Protein AF-A0A924WMT2-F1 (afdb_monomer)

Radius of gyration: 18.53 Å; Cα contacts (8 Å, |Δi|>4): 511; chains: 1; bounding box: 43×45×52 Å

pLDDT: mean 87.7, std 12.19, range [34.16, 98.38]

Mean predicted aligned error: 6.18 Å

Solvent-accessible surface area (backbone atoms only — not comparable to full-atom values): 14069 Å² total; per-residue (Å²): 117,43,82,46,83,90,57,26,30,34,30,57,38,72,44,80,89,77,66,43,74,47,84,41,34,47,40,80,25,47,69,41,71,52,17,32,32,59,21,82,81,59,54,35,34,32,32,19,37,34,53,77,77,50,90,59,26,18,33,28,34,32,18,32,62,34,41,74,54,58,48,41,77,45,78,33,91,58,78,69,13,39,15,25,45,53,82,38,81,43,34,31,32,72,40,63,82,41,56,59,40,51,65,44,37,60,55,49,40,45,73,74,56,36,37,78,52,82,93,64,76,77,82,63,83,52,90,44,48,48,67,51,46,32,39,32,71,37,88,82,54,64,40,30,42,34,37,41,40,36,43,36,80,49,96,69,69,88,94,62,66,50,59,49,53,44,42,33,39,35,44,72,92,51,91,63,68,45,78,45,83,74,37,68,46,73,48,70,47,100,86,50,43,43,33,37,30,44,91,68,26,36,34,37,42,48,81,52,97,91,38,80,52,72,44,83,68,45,70,68,75,94,67,78,83,56,78,70,79,74,60,73,75,46,57,52,71,70,91,63,45,78,51,78,84,74,88,129

Foldseek 3Di:
DDDADDQKDWQWDADPVVLDIDTEAIDSWDKDVLQKEAAPVRQKIWTKIANCPDVLRIWTFMFTPPYPQGLGIGGDNDQQDWHWYYPHNFEIAIDRHHHRNPPRNVVRCVVVQKDWDPVDPPPPPPVFKDWTKIWHDQPVDQKIKIKTWMAGPPDDDPPDDNTFMWIWMDGHPDPDIHGPPQWGDWDQDPVSWIWTDGPQWIWTFDQDPNDTHIDTSDHDDNDDRDNDDDPPVRNDRDNHHHDDDDDD

Structure (mmCIF, N/CA/C/O backbone):
data_AF-A0A924WMT2-F1
#
_entry.id   AF-A0A924WMT2-F1
#
loop_
_atom_site.group_PDB
_atom_site.id
_atom_site.type_symbol
_atom_site.label_atom_id
_atom_site.label_alt_id
_atom_site.label_comp_id
_atom_site.label_asym_id
_atom_site.label_entity_id
_atom_site.label_seq_id
_atom_site.pdbx_PDB_ins_code
_atom_site.Cartn_x
_atom_site.Cartn_y
_atom_site.Cartn_z
_atom_site.occupancy
_atom_site.B_iso_or_equiv
_atom_site.auth_seq_id
_atom_site.auth_comp_id
_atom_site.auth_asym_id
_atom_site.auth_atom_id
_atom_site.pdbx_PDB_model_num
ATOM 1 N N . MET A 1 1 ? -0.849 -5.126 -2.720 1.00 89.69 1 MET A N 1
ATOM 2 C CA . MET A 1 1 ? 0.328 -5.866 -3.238 1.00 89.69 1 MET A CA 1
ATOM 3 C C . MET A 1 1 ? 0.502 -7.097 -2.379 1.00 89.69 1 MET A C 1
ATOM 5 O O . MET A 1 1 ? 0.477 -6.954 -1.163 1.00 89.69 1 MET A O 1
ATOM 9 N N . ARG A 1 2 ? 0.650 -8.277 -2.975 1.00 88.50 2 ARG A N 1
ATOM 10 C CA . ARG A 1 2 ? 0.743 -9.536 -2.234 1.00 88.50 2 ARG A CA 1
ATOM 11 C C . ARG A 1 2 ? 2.136 -10.124 -2.379 1.00 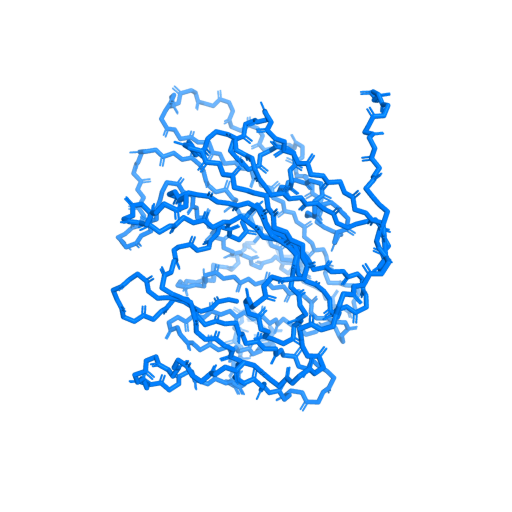88.50 2 ARG A C 1
ATOM 13 O O . ARG A 1 2 ? 2.633 -10.252 -3.492 1.00 88.50 2 ARG A O 1
ATOM 20 N N . ARG A 1 3 ? 2.747 -10.533 -1.270 1.00 85.19 3 ARG A N 1
ATOM 21 C CA . ARG A 1 3 ? 3.974 -11.335 -1.299 1.00 85.19 3 ARG A CA 1
ATOM 22 C C . ARG A 1 3 ? 3.607 -12.819 -1.416 1.00 85.19 3 ARG A C 1
ATOM 24 O O . ARG A 1 3 ? 2.780 -13.293 -0.644 1.00 85.19 3 ARG A O 1
ATOM 31 N N . GLY A 1 4 ? 4.211 -13.534 -2.364 1.00 71.31 4 GLY A N 1
ATOM 32 C CA . GLY A 1 4 ? 4.052 -14.986 -2.565 1.00 71.31 4 GLY A CA 1
ATOM 33 C C . GLY A 1 4 ? 5.415 -15.672 -2.718 1.00 71.31 4 GLY A C 1
ATOM 34 O O . GLY A 1 4 ? 6.426 -14.967 -2.749 1.00 71.31 4 GLY A O 1
ATOM 35 N N . PRO A 1 5 ? 5.482 -17.018 -2.692 1.00 70.31 5 PRO A N 1
ATOM 36 C CA . PRO A 1 5 ? 6.605 -17.777 -2.127 1.00 70.31 5 PRO A CA 1
ATOM 37 C C . PRO A 1 5 ? 7.978 -17.307 -2.625 1.00 70.31 5 PRO A C 1
ATOM 39 O O . PRO A 1 5 ? 8.165 -17.133 -3.815 1.00 70.31 5 PRO A O 1
ATOM 42 N N . SER A 1 6 ? 8.942 -17.124 -1.713 1.00 67.56 6 SER A N 1
ATOM 43 C CA . SER A 1 6 ? 10.363 -16.832 -1.998 1.00 67.56 6 SER A CA 1
ATOM 44 C C . SER A 1 6 ? 10.629 -15.749 -3.064 1.00 67.56 6 SER A C 1
ATOM 46 O O . SER A 1 6 ? 10.976 -16.054 -4.198 1.00 67.56 6 SER A O 1
ATOM 48 N N . SER A 1 7 ? 10.568 -14.474 -2.662 1.00 78.88 7 SER A N 1
ATOM 49 C CA . SER A 1 7 ? 10.941 -13.293 -3.477 1.00 78.88 7 SER A CA 1
ATOM 50 C C . SER A 1 7 ? 10.007 -12.934 -4.639 1.00 78.88 7 SER A C 1
ATOM 52 O O . SER A 1 7 ? 10.384 -12.119 -5.479 1.00 78.88 7 SER A O 1
ATOM 54 N N . TRP A 1 8 ? 8.780 -13.459 -4.656 1.00 89.56 8 TRP A N 1
ATOM 55 C CA . TRP A 1 8 ? 7.757 -13.067 -5.622 1.00 89.56 8 TRP A CA 1
ATOM 56 C C . TRP A 1 8 ? 6.740 -12.083 -5.033 1.00 89.56 8 TRP A C 1
ATOM 58 O O . TRP A 1 8 ? 6.363 -12.161 -3.858 1.00 89.56 8 TRP A O 1
ATOM 68 N N . THR A 1 9 ? 6.269 -11.162 -5.870 1.00 92.31 9 THR A N 1
ATOM 69 C CA . THR A 1 9 ? 5.199 -10.216 -5.541 1.00 92.31 9 THR A CA 1
ATOM 70 C C . THR A 1 9 ? 4.139 -10.234 -6.642 1.00 92.31 9 THR A C 1
ATOM 72 O O . THR A 1 9 ? 4.462 -10.060 -7.813 1.00 92.31 9 THR A O 1
ATOM 75 N N . GLN A 1 10 ? 2.872 -10.406 -6.273 1.00 93.44 10 GLN A N 1
ATOM 76 C CA . GLN A 1 10 ? 1.717 -10.277 -7.161 1.00 93.44 10 GLN A CA 1
ATOM 77 C C . GLN A 1 10 ? 1.082 -8.893 -6.992 1.00 93.44 10 GLN A C 1
ATOM 79 O O . GLN A 1 10 ? 0.923 -8.396 -5.864 1.00 93.44 10 GLN A O 1
ATOM 84 N N . LEU A 1 11 ? 0.700 -8.263 -8.102 1.00 94.25 11 LEU A N 1
ATOM 85 C CA . LEU A 1 11 ? -0.163 -7.085 -8.072 1.00 94.25 11 LEU A CA 1
ATOM 86 C C . LEU A 1 11 ? -1.611 -7.539 -8.226 1.00 94.25 11 LEU A C 1
ATOM 88 O O . LEU A 1 11 ? -1.948 -8.224 -9.180 1.00 94.25 11 LEU A O 1
ATOM 92 N N . ILE A 1 12 ? -2.461 -7.163 -7.277 1.00 93.75 12 ILE A N 1
ATOM 93 C CA . ILE A 1 12 ? -3.892 -7.473 -7.296 1.00 93.75 12 ILE A CA 1
ATOM 94 C C . ILE A 1 12 ? -4.616 -6.137 -7.365 1.00 93.75 12 ILE A C 1
ATOM 96 O O . ILE A 1 12 ? -4.342 -5.252 -6.547 1.00 93.75 12 ILE A O 1
ATOM 100 N N . ARG A 1 13 ? -5.508 -5.985 -8.344 1.00 94.69 13 ARG A N 1
ATOM 101 C CA . ARG A 1 13 ? -6.426 -4.848 -8.402 1.00 94.69 13 ARG A CA 1
ATOM 102 C C . ARG A 1 13 ? -7.667 -5.191 -7.600 1.00 94.69 13 ARG A C 1
ATOM 104 O O . ARG A 1 13 ? -8.227 -6.268 -7.760 1.00 94.69 13 ARG A O 1
ATOM 111 N N . TRP A 1 14 ? -8.109 -4.242 -6.788 1.00 94.88 14 TRP A N 1
ATOM 112 C CA . TRP A 1 14 ? -9.377 -4.327 -6.087 1.00 94.88 14 TRP A CA 1
ATOM 113 C C . TRP A 1 14 ? -10.299 -3.201 -6.553 1.00 94.88 14 TRP A C 1
ATOM 115 O O . TRP A 1 14 ? -10.009 -2.022 -6.359 1.00 94.88 14 TRP A O 1
ATOM 125 N N . ASP A 1 15 ? -11.408 -3.578 -7.181 1.00 93.31 15 ASP A N 1
ATOM 126 C CA . ASP A 1 15 ? -12.574 -2.724 -7.362 1.00 93.31 15 ASP A CA 1
ATOM 127 C C . ASP A 1 15 ? -13.380 -2.696 -6.053 1.00 93.31 15 ASP A C 1
ATOM 129 O O . ASP A 1 15 ? -14.122 -3.627 -5.734 1.00 93.31 15 ASP A O 1
ATOM 133 N N . THR A 1 16 ? -13.200 -1.625 -5.280 1.00 91.38 16 THR A N 1
ATOM 134 C CA . THR A 1 16 ? -13.867 -1.429 -3.981 1.00 91.38 16 THR A CA 1
ATOM 135 C C . THR A 1 16 ? -15.353 -1.090 -4.108 1.00 91.38 16 THR A C 1
ATOM 137 O O . THR A 1 16 ? -16.083 -1.160 -3.117 1.00 91.38 16 THR A O 1
ATOM 140 N N . GLU A 1 17 ? -15.827 -0.725 -5.303 1.00 91.94 17 GLU A N 1
ATOM 141 C CA . GLU A 1 17 ? -17.242 -0.439 -5.534 1.00 91.94 17 GLU A CA 1
ATOM 142 C C . GLU A 1 17 ? -18.039 -1.741 -5.555 1.00 91.94 17 GLU A C 1
ATOM 144 O O . GLU A 1 17 ? -19.045 -1.869 -4.850 1.00 91.94 17 GLU A O 1
ATOM 149 N N . ASN A 1 18 ? -17.516 -2.730 -6.282 1.00 93.88 18 ASN A N 1
ATOM 150 C CA . ASN A 1 18 ? -18.176 -4.012 -6.517 1.00 93.88 18 ASN A CA 1
ATOM 151 C C . ASN A 1 18 ? -17.565 -5.186 -5.732 1.00 93.88 18 ASN A C 1
ATOM 153 O O . ASN A 1 18 ? -18.003 -6.320 -5.906 1.00 93.88 18 ASN A O 1
ATOM 157 N N . ASP A 1 19 ? -16.563 -4.930 -4.885 1.00 95.25 19 ASP A N 1
ATOM 158 C CA . ASP A 1 19 ? -15.768 -5.948 -4.184 1.00 95.25 19 ASP A CA 1
ATOM 159 C C . ASP A 1 19 ? -15.182 -7.014 -5.141 1.00 95.25 19 ASP A C 1
ATOM 161 O O . ASP A 1 19 ? -15.145 -8.203 -4.825 1.00 95.25 19 ASP A O 1
ATOM 165 N N . ARG A 1 20 ? -14.712 -6.590 -6.328 1.00 95.06 20 ARG A N 1
ATOM 166 C CA . ARG A 1 20 ? -14.084 -7.481 -7.320 1.00 95.06 20 ARG A CA 1
ATOM 167 C C . ARG A 1 20 ? -12.565 -7.417 -7.236 1.00 95.06 20 ARG A C 1
ATOM 169 O O . ARG A 1 20 ? -11.983 -6.333 -7.221 1.00 95.06 20 ARG A O 1
ATOM 176 N N . PHE A 1 21 ? -11.927 -8.580 -7.247 1.00 94.25 21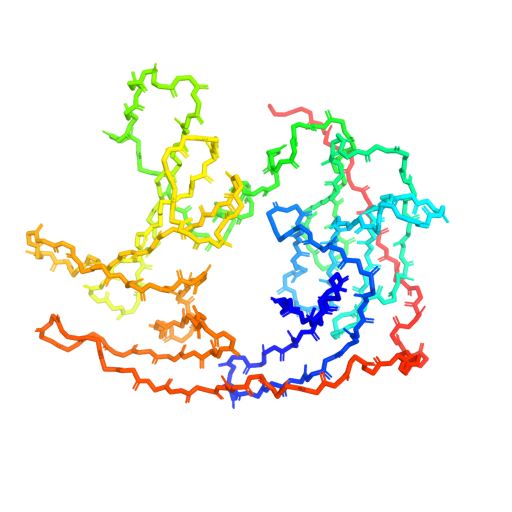 PHE A N 1
ATOM 177 C CA . PHE A 1 21 ? -10.477 -8.715 -7.212 1.00 94.25 21 PHE A CA 1
ATOM 178 C C . PHE A 1 21 ? -9.989 -9.302 -8.532 1.00 94.25 21 PHE A C 1
ATOM 180 O O . PHE A 1 21 ? -10.418 -10.382 -8.927 1.00 94.25 21 PHE A O 1
ATOM 187 N N . ASP A 1 22 ? -9.094 -8.578 -9.200 1.00 92.06 22 ASP A N 1
ATOM 188 C CA . ASP A 1 22 ? -8.444 -9.021 -10.427 1.00 92.06 22 ASP A CA 1
ATOM 189 C C . ASP A 1 22 ? -6.976 -9.341 -10.088 1.00 92.06 22 ASP A C 1
ATOM 191 O O . ASP A 1 22 ? -6.164 -8.445 -9.813 1.00 92.06 22 ASP A O 1
ATOM 195 N N . GLU A 1 23 ? -6.647 -10.632 -10.061 1.00 91.44 23 GLU A N 1
ATOM 196 C CA . GLU A 1 23 ? -5.284 -11.122 -9.863 1.00 91.44 23 GLU A CA 1
ATOM 197 C C . GLU A 1 23 ? -4.424 -10.809 -11.088 1.00 91.44 23 GLU A C 1
ATOM 199 O O . GLU A 1 23 ? -4.678 -11.281 -12.195 1.00 91.44 23 GLU A O 1
ATOM 204 N N . GLY A 1 24 ? -3.423 -9.956 -10.895 1.00 91.88 24 GLY A N 1
ATOM 205 C CA . GLY A 1 24 ? -2.548 -9.488 -11.954 1.00 91.88 24 GLY A CA 1
ATOM 206 C C . GLY A 1 24 ? -1.193 -10.177 -11.968 1.00 91.88 24 GLY A C 1
ATOM 207 O O . GLY A 1 24 ? -1.014 -11.304 -11.506 1.00 91.88 24 GLY A O 1
ATOM 208 N N . GLN A 1 25 ? -0.216 -9.468 -12.525 1.00 93.31 25 GLN A N 1
ATOM 209 C CA . GLN A 1 25 ? 1.089 -10.037 -12.836 1.00 93.31 25 GLN A CA 1
ATOM 210 C C . GLN A 1 25 ? 1.888 -10.379 -11.578 1.00 93.31 25 GLN A C 1
ATOM 212 O O . GLN A 1 25 ? 1.862 -9.658 -10.573 1.00 93.31 25 GLN A O 1
ATOM 217 N N . TRP A 1 26 ? 2.690 -11.432 -11.687 1.00 92.88 26 TRP A N 1
ATOM 218 C CA . TRP A 1 26 ? 3.750 -11.751 -10.744 1.00 92.88 26 TRP A CA 1
ATOM 219 C C . TRP A 1 26 ? 5.088 -11.149 -11.180 1.00 92.88 26 TRP A C 1
ATOM 221 O O . TRP A 1 26 ? 5.430 -11.125 -12.360 1.00 92.88 26 TRP A O 1
ATOM 231 N N . VAL A 1 27 ? 5.882 -10.687 -10.216 1.00 91.50 27 VAL A N 1
ATOM 232 C CA . VAL A 1 27 ? 7.274 -10.279 -10.434 1.00 91.50 27 VAL A CA 1
ATOM 233 C C . VAL A 1 27 ? 8.182 -10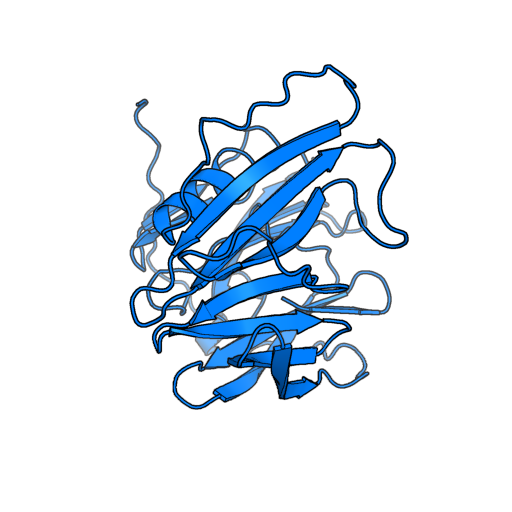.957 -9.420 1.00 91.50 27 VAL A C 1
ATOM 235 O O . VAL A 1 27 ? 7.875 -10.991 -8.228 1.00 91.50 27 VAL A O 1
ATOM 238 N N . HIS A 1 28 ? 9.323 -11.473 -9.877 1.00 91.44 28 HIS A N 1
ATOM 239 C CA . HIS A 1 28 ? 10.367 -12.014 -9.007 1.00 91.44 28 HIS A CA 1
ATOM 240 C C . HIS A 1 28 ? 11.239 -10.884 -8.446 1.00 91.44 28 HIS A C 1
ATOM 242 O O . HIS A 1 28 ? 12.418 -10.732 -8.773 1.00 91.44 28 HIS A O 1
ATOM 248 N N . ALA A 1 29 ? 10.612 -10.031 -7.646 1.00 92.12 29 ALA A N 1
ATOM 249 C CA . ALA A 1 29 ? 11.250 -8.918 -6.974 1.00 92.12 29 ALA A CA 1
ATOM 250 C C . ALA A 1 29 ? 10.531 -8.618 -5.661 1.00 92.12 29 ALA A C 1
ATOM 252 O O . ALA A 1 29 ? 9.318 -8.811 -5.519 1.00 92.12 29 ALA A O 1
ATOM 253 N N . ARG A 1 30 ? 11.275 -8.062 -4.707 1.00 91.31 30 ARG A N 1
ATOM 254 C CA . ARG A 1 30 ? 10.692 -7.354 -3.574 1.00 91.31 30 ARG A CA 1
ATOM 255 C C . ARG A 1 30 ? 10.235 -5.983 -4.050 1.00 91.31 30 ARG A C 1
ATOM 257 O O . ARG A 1 30 ? 11.058 -5.190 -4.490 1.00 91.31 30 ARG A O 1
ATOM 264 N N . VAL A 1 31 ? 8.952 -5.690 -3.897 1.00 93.62 31 VAL A N 1
ATOM 265 C CA . VAL A 1 31 ? 8.404 -4.339 -4.074 1.00 93.62 31 VAL A CA 1
ATOM 266 C C . VAL A 1 31 ? 8.313 -3.662 -2.708 1.00 93.62 31 VAL A C 1
ATOM 268 O O . VAL A 1 31 ? 8.072 -4.334 -1.704 1.00 93.62 31 VAL A O 1
ATOM 271 N N . PHE A 1 32 ? 8.542 -2.351 -2.652 1.00 93.25 32 PHE A N 1
ATOM 272 C CA . PHE A 1 32 ? 8.548 -1.570 -1.413 1.00 93.25 32 PHE A CA 1
ATOM 273 C C . PHE A 1 32 ? 7.294 -0.678 -1.338 1.00 93.25 32 PHE A C 1
ATOM 275 O O . PHE A 1 32 ? 7.282 0.404 -1.933 1.00 93.25 32 PHE A O 1
ATOM 282 N N . PRO A 1 33 ? 6.232 -1.078 -0.603 1.00 93.00 33 PRO A N 1
ATOM 283 C CA . PRO A 1 33 ? 4.951 -0.366 -0.622 1.00 93.00 33 PRO A CA 1
ATOM 284 C C . PRO A 1 33 ? 5.016 1.071 -0.098 1.00 93.00 33 PRO A C 1
ATOM 286 O O . PRO A 1 33 ? 4.289 1.923 -0.599 1.00 93.00 33 PRO A O 1
ATOM 289 N N . ARG A 1 34 ? 5.895 1.366 0.871 1.00 93.12 34 ARG A N 1
ATOM 290 C CA . ARG A 1 34 ? 6.107 2.733 1.389 1.00 93.12 34 ARG A CA 1
ATOM 291 C C . ARG A 1 34 ? 6.779 3.683 0.387 1.00 93.12 34 ARG A C 1
ATOM 293 O O . ARG A 1 34 ? 6.755 4.889 0.579 1.00 93.12 34 ARG A O 1
ATOM 300 N N . ARG A 1 35 ? 7.345 3.135 -0.692 1.00 94.69 35 ARG A N 1
ATOM 301 C CA . ARG A 1 35 ? 8.052 3.854 -1.768 1.00 94.69 35 ARG A CA 1
ATOM 302 C C . ARG A 1 35 ? 7.294 3.815 -3.097 1.00 94.69 35 ARG A C 1
ATOM 304 O O . ARG A 1 35 ? 7.859 4.084 -4.153 1.00 94.69 35 ARG A O 1
ATOM 311 N N . SER A 1 36 ? 6.035 3.395 -3.043 1.00 96.00 36 SER A N 1
ATOM 312 C CA . SER A 1 36 ? 5.185 3.179 -4.207 1.00 96.00 36 SER A CA 1
ATOM 313 C C . SER A 1 36 ? 3.889 3.961 -4.057 1.00 96.00 36 SER A C 1
ATOM 315 O O . SER A 1 36 ? 3.425 4.193 -2.939 1.00 96.00 36 SER A O 1
ATOM 317 N N . ASP A 1 37 ? 3.283 4.329 -5.174 1.00 97.19 37 ASP A N 1
ATOM 318 C CA . ASP A 1 37 ? 2.068 5.125 -5.187 1.00 97.19 37 ASP A CA 1
ATOM 319 C C . ASP A 1 37 ? 1.204 4.825 -6.410 1.00 97.19 37 ASP A C 1
ATOM 321 O O . ASP A 1 37 ? 1.705 4.483 -7.483 1.00 97.19 37 ASP A O 1
ATOM 325 N N . LEU A 1 38 ? -0.104 4.940 -6.221 1.00 96.69 38 LEU A N 1
ATOM 326 C CA . LEU A 1 38 ? -1.109 4.723 -7.250 1.00 96.69 38 LEU A CA 1
ATOM 327 C C . LEU A 1 38 ? -1.528 6.082 -7.823 1.00 96.69 38 LEU A C 1
ATOM 329 O O . LEU A 1 38 ? -1.658 7.050 -7.072 1.00 96.69 38 LEU A O 1
ATOM 333 N N . SER A 1 39 ? -1.743 6.171 -9.136 1.00 96.88 39 SER A N 1
ATOM 334 C CA . SER A 1 39 ? -2.355 7.365 -9.723 1.00 96.88 39 SER A CA 1
ATOM 335 C C . SER A 1 39 ? -3.767 7.577 -9.160 1.00 96.88 39 SER A C 1
ATOM 337 O O . SER A 1 39 ? -4.418 6.600 -8.779 1.00 96.88 39 SER A O 1
ATOM 339 N N . PRO A 1 40 ? -4.273 8.823 -9.097 1.00 95.06 40 PRO A N 1
ATOM 340 C CA . PRO A 1 40 ? -5.599 9.099 -8.539 1.00 95.06 40 PRO A CA 1
ATOM 341 C C . PRO A 1 40 ? -6.740 8.305 -9.192 1.00 95.06 40 PRO A C 1
ATOM 343 O O . PRO A 1 40 ? -7.643 7.855 -8.491 1.00 95.06 40 PRO A O 1
ATOM 346 N N . ASP A 1 41 ? -6.684 8.082 -10.508 1.00 94.44 41 ASP A N 1
ATOM 347 C CA . ASP A 1 41 ? -7.632 7.238 -11.253 1.00 94.44 41 ASP A CA 1
ATOM 348 C C . ASP A 1 41 ? -7.441 5.716 -11.071 1.00 94.44 41 ASP A C 1
ATOM 350 O O . ASP A 1 41 ? -8.226 4.918 -11.589 1.00 94.44 41 ASP A O 1
ATOM 354 N N . GLY A 1 42 ? -6.393 5.286 -10.367 1.00 94.62 42 GLY A N 1
ATOM 355 C CA . GLY A 1 42 ? -6.079 3.881 -10.131 1.00 94.62 42 GLY A CA 1
ATOM 356 C C . GLY A 1 42 ? -5.474 3.127 -11.319 1.00 94.62 42 GLY A C 1
ATOM 357 O O . GLY A 1 42 ? -5.324 1.905 -11.241 1.00 94.62 42 GLY A O 1
ATOM 358 N N . SER A 1 43 ? -5.143 3.804 -12.424 1.00 95.88 43 SER A N 1
ATOM 359 C CA . SER A 1 43 ? -4.707 3.149 -13.664 1.00 95.88 43 SER A CA 1
ATOM 360 C C . SER A 1 43 ? -3.201 2.879 -13.741 1.00 95.88 43 SER A C 1
ATOM 362 O O . SER A 1 43 ? -2.774 1.960 -14.453 1.00 95.88 43 SER A O 1
ATOM 364 N N . LEU A 1 44 ? -2.391 3.635 -12.998 1.00 97.94 44 LEU A N 1
ATOM 365 C CA . LEU A 1 44 ? -0.934 3.560 -12.999 1.00 97.94 44 LEU A CA 1
ATOM 366 C C . LEU A 1 44 ? -0.379 3.349 -11.594 1.00 97.94 44 LEU A C 1
ATOM 368 O O . LEU A 1 44 ? -0.899 3.864 -10.610 1.00 97.94 44 LEU A O 1
ATOM 372 N N . LEU A 1 45 ? 0.736 2.631 -11.522 1.00 98.12 45 LEU A N 1
ATOM 373 C CA . LEU A 1 45 ? 1.503 2.417 -10.304 1.00 98.12 45 LEU A CA 1
ATOM 374 C C . LEU A 1 45 ? 2.938 2.877 -10.540 1.00 98.12 45 LEU A C 1
ATOM 376 O O . LEU A 1 45 ? 3.598 2.357 -11.436 1.00 98.12 45 LEU A O 1
ATOM 380 N N . ILE A 1 46 ? 3.436 3.795 -9.713 1.00 97.94 46 ILE A N 1
ATOM 381 C CA . ILE A 1 46 ? 4.867 4.055 -9.573 1.00 97.94 46 ILE A CA 1
ATOM 382 C C . ILE A 1 46 ? 5.378 3.228 -8.402 1.00 97.94 46 ILE A C 1
ATOM 384 O O . ILE A 1 46 ? 4.773 3.220 -7.332 1.00 97.94 46 ILE A O 1
ATOM 388 N N . TYR A 1 47 ? 6.466 2.493 -8.590 1.00 97.31 47 TYR A N 1
ATOM 389 C CA . TYR A 1 47 ? 6.975 1.600 -7.558 1.00 97.31 47 TYR A CA 1
ATOM 390 C C . TYR A 1 47 ? 8.491 1.505 -7.572 1.00 97.31 47 TYR A C 1
ATOM 392 O O . TYR A 1 47 ? 9.140 1.615 -8.614 1.00 97.31 47 TYR A O 1
ATOM 400 N N . PHE A 1 48 ? 9.044 1.260 -6.387 1.00 96.00 48 PHE A N 1
ATOM 401 C CA . PHE A 1 48 ? 10.427 0.843 -6.223 1.00 96.00 48 PHE A CA 1
ATOM 402 C C . PHE A 1 48 ? 10.490 -0.658 -5.954 1.00 96.00 48 PHE A C 1
ATOM 404 O O . PHE A 1 48 ? 9.743 -1.182 -5.117 1.00 96.00 48 PHE A O 1
ATOM 411 N N . ALA A 1 49 ? 11.400 -1.343 -6.639 1.00 95.31 49 ALA A N 1
ATOM 412 C CA . ALA A 1 49 ? 11.598 -2.773 -6.490 1.00 95.31 49 ALA A CA 1
ATOM 413 C C . ALA A 1 49 ? 13.078 -3.162 -6.481 1.00 95.31 49 ALA A C 1
ATOM 415 O O . ALA A 1 49 ? 13.952 -2.431 -6.948 1.00 95.31 49 ALA A O 1
ATOM 416 N N . SER A 1 50 ? 13.342 -4.337 -5.915 1.00 93.38 50 SER A N 1
ATOM 417 C CA . SER A 1 50 ? 14.660 -4.954 -5.860 1.00 93.38 50 SER A CA 1
ATOM 418 C C . SER A 1 50 ? 14.570 -6.450 -6.114 1.00 93.38 50 SER A C 1
ATOM 420 O O . SER A 1 50 ? 13.813 -7.155 -5.441 1.00 93.38 50 SER A O 1
ATOM 422 N N . SER A 1 51 ? 15.387 -6.949 -7.035 1.00 90.19 51 SER A N 1
ATOM 423 C CA . SER A 1 51 ? 15.627 -8.387 -7.184 1.00 90.19 51 SER A CA 1
ATOM 424 C C . SER A 1 51 ? 16.874 -8.840 -6.414 1.00 90.19 51 SER A C 1
ATOM 426 O O . SER A 1 51 ? 16.994 -10.027 -6.110 1.00 90.19 51 SER A O 1
ATOM 428 N N . TYR A 1 52 ? 17.817 -7.922 -6.143 1.00 79.00 52 TYR A N 1
ATOM 429 C CA . TYR A 1 52 ? 19.182 -8.147 -5.626 1.00 79.00 52 TYR A CA 1
ATOM 430 C C . TYR A 1 52 ? 20.058 -9.147 -6.408 1.00 79.00 52 TYR A C 1
ATOM 432 O O . TYR A 1 52 ? 21.237 -9.293 -6.098 1.00 79.00 52 TYR A O 1
ATOM 440 N N . LYS A 1 53 ? 19.495 -9.859 -7.388 1.00 81.25 53 LYS A N 1
ATOM 441 C CA . LYS A 1 53 ? 20.132 -10.958 -8.125 1.00 81.25 53 LYS A CA 1
ATOM 442 C C . LYS A 1 53 ? 20.216 -10.699 -9.629 1.00 81.25 53 LYS A C 1
ATOM 444 O O . LYS A 1 53 ? 20.941 -11.417 -10.307 1.00 81.25 53 LYS A O 1
ATOM 449 N N . SER A 1 54 ? 19.452 -9.737 -10.148 1.00 84.81 54 SER A N 1
ATOM 450 C CA . SER A 1 54 ? 19.512 -9.320 -11.553 1.00 84.81 54 SER A CA 1
ATOM 451 C C . SER A 1 54 ? 20.358 -8.065 -11.725 1.00 84.81 54 SER A C 1
ATOM 453 O O . SER A 1 54 ? 20.649 -7.369 -10.755 1.00 84.81 54 SER A O 1
ATOM 455 N N . ASP A 1 55 ? 20.692 -7.767 -12.976 1.00 85.19 55 ASP A N 1
ATOM 456 C CA . ASP A 1 55 ? 21.193 -6.468 -13.407 1.00 85.19 55 ASP A CA 1
ATOM 457 C C . ASP A 1 55 ? 20.081 -5.760 -14.213 1.00 85.19 55 ASP A C 1
ATOM 459 O O . ASP A 1 55 ? 19.623 -6.324 -15.212 1.00 85.19 55 ASP A O 1
ATOM 463 N N . PRO A 1 56 ? 19.561 -4.599 -13.769 1.00 91.06 56 PRO A N 1
ATOM 464 C CA . PRO A 1 56 ? 19.917 -3.890 -12.537 1.00 91.06 56 PRO A CA 1
ATOM 465 C C . PRO A 1 56 ? 19.401 -4.604 -11.267 1.00 91.06 56 PRO A C 1
ATOM 467 O O . PRO A 1 56 ? 18.379 -5.304 -11.322 1.00 91.06 56 PRO A O 1
ATOM 470 N N . PRO A 1 57 ? 20.062 -4.420 -10.105 1.00 92.12 57 PRO A N 1
ATOM 471 C CA . PRO A 1 57 ? 19.635 -5.021 -8.839 1.00 92.12 57 PRO A CA 1
ATOM 472 C C . PRO A 1 57 ? 18.392 -4.347 -8.248 1.00 92.12 57 PRO A C 1
ATOM 474 O O . PRO A 1 57 ? 17.619 -5.002 -7.542 1.00 92.12 57 PRO A O 1
ATOM 477 N N . THR A 1 58 ? 18.195 -3.057 -8.534 1.00 94.69 58 THR A N 1
ATOM 478 C CA . THR A 1 58 ? 17.063 -2.248 -8.076 1.00 94.69 58 THR A CA 1
ATOM 479 C C . THR A 1 58 ? 16.570 -1.324 -9.186 1.00 94.69 58 THR A C 1
ATOM 481 O O . THR A 1 58 ? 17.290 -1.024 -10.138 1.00 94.69 58 THR A O 1
ATOM 484 N N . TRP A 1 59 ? 15.319 -0.877 -9.099 1.00 96.00 59 TRP A N 1
ATOM 485 C CA . TRP A 1 59 ? 14.758 0.065 -10.067 1.00 96.00 59 TRP A CA 1
ATOM 486 C C . TRP A 1 59 ? 13.557 0.818 -9.504 1.00 96.00 59 TRP A C 1
ATOM 488 O O . TRP A 1 59 ? 12.849 0.338 -8.616 1.00 96.00 59 TRP A O 1
ATOM 498 N N . THR A 1 60 ? 13.312 1.998 -10.069 1.00 96.75 60 THR A N 1
ATOM 499 C CA . THR A 1 60 ? 11.992 2.640 -10.043 1.00 96.75 60 THR A CA 1
ATOM 500 C C . THR A 1 60 ? 11.317 2.372 -11.379 1.00 96.75 60 THR A C 1
ATOM 502 O O . THR A 1 60 ? 11.980 2.398 -12.415 1.00 96.75 60 THR A O 1
ATOM 505 N N . ALA A 1 61 ? 10.016 2.122 -11.386 1.00 97.38 61 ALA A N 1
ATOM 506 C CA . ALA A 1 61 ? 9.260 1.970 -12.620 1.00 97.38 61 ALA A CA 1
ATOM 507 C C . ALA A 1 61 ? 7.836 2.500 -12.472 1.00 97.38 61 ALA A C 1
ATOM 509 O O . ALA A 1 61 ? 7.316 2.602 -11.361 1.00 97.38 61 ALA A O 1
ATOM 510 N N . ILE A 1 62 ? 7.221 2.821 -13.609 1.00 98.38 62 ILE A N 1
ATOM 511 C CA . ILE A 1 62 ? 5.780 3.038 -13.721 1.00 98.38 62 ILE A CA 1
ATOM 512 C C . ILE A 1 62 ? 5.196 1.904 -14.554 1.00 98.38 62 ILE A C 1
ATOM 514 O O . ILE A 1 62 ? 5.724 1.607 -15.626 1.00 98.38 62 ILE A O 1
ATOM 518 N N . SER A 1 63 ? 4.105 1.300 -14.094 1.00 97.88 63 SER A N 1
ATOM 519 C CA . SER A 1 63 ? 3.357 0.261 -14.807 1.00 97.88 63 SER A CA 1
ATOM 520 C C . SER A 1 63 ? 1.859 0.566 -14.841 1.00 97.88 63 SER A C 1
ATOM 522 O O . SER A 1 63 ? 1.359 1.407 -14.092 1.00 97.88 63 SER A O 1
ATOM 524 N N . ARG A 1 64 ? 1.131 -0.122 -15.727 1.00 97.25 64 ARG A N 1
ATOM 525 C CA . ARG A 1 64 ? -0.339 -0.121 -15.740 1.00 97.25 64 ARG A CA 1
ATOM 526 C C . ARG A 1 64 ? -0.859 -1.175 -14.777 1.00 97.25 64 ARG A C 1
ATOM 528 O O . ARG A 1 64 ? -0.414 -2.316 -14.832 1.00 97.25 64 ARG A O 1
ATOM 535 N N . VAL A 1 65 ? -1.823 -0.830 -13.933 1.00 96.25 65 VAL A N 1
ATOM 536 C CA . VAL A 1 65 ? -2.423 -1.775 -12.978 1.00 96.25 65 VAL A CA 1
ATOM 537 C C . VAL A 1 65 ? -3.330 -2.782 -13.710 1.00 96.25 65 VAL A C 1
ATOM 539 O O . VAL A 1 65 ? -4.072 -2.366 -14.602 1.00 96.25 65 VAL A O 1
ATOM 542 N N . PRO A 1 66 ? -3.328 -4.088 -13.354 1.00 95.31 66 PRO A N 1
ATOM 543 C CA . PRO A 1 66 ? -2.572 -4.755 -12.284 1.00 95.31 66 PRO A CA 1
ATOM 544 C C . PRO A 1 66 ? -1.290 -5.464 -12.763 1.00 95.31 66 PRO A C 1
ATOM 546 O O . PRO A 1 66 ? -0.992 -6.579 -12.344 1.00 95.31 66 PRO A O 1
ATOM 549 N N . TYR A 1 67 ? -0.501 -4.842 -13.634 1.00 95.69 67 TYR A N 1
ATOM 550 C CA . TYR A 1 67 ? 0.734 -5.420 -14.166 1.00 95.69 67 TYR A CA 1
ATOM 551 C C . TYR A 1 67 ? 1.984 -4.758 -13.567 1.00 95.69 67 TYR A C 1
ATOM 553 O O . TYR A 1 67 ? 1.974 -3.589 -13.186 1.00 95.69 67 TYR A O 1
ATOM 561 N N . TRP A 1 68 ? 3.081 -5.511 -13.503 1.00 95.31 68 TRP A N 1
ATOM 562 C CA . TRP A 1 68 ? 4.420 -5.028 -13.147 1.00 95.31 68 TRP A CA 1
ATOM 563 C C . TRP A 1 68 ? 5.258 -4.660 -14.369 1.00 95.31 68 TRP A C 1
ATOM 565 O O . TRP A 1 68 ? 6.375 -4.174 -14.226 1.00 95.31 68 TRP A O 1
ATOM 575 N N . THR A 1 69 ? 4.771 -4.912 -15.582 1.00 95.25 69 THR A N 1
ATOM 576 C CA . THR A 1 69 ? 5.506 -4.541 -16.786 1.00 95.25 69 THR A CA 1
ATOM 577 C C . THR A 1 69 ? 5.612 -3.027 -16.897 1.00 95.25 69 THR A C 1
ATOM 579 O O . THR A 1 69 ? 4.617 -2.305 -16.976 1.00 95.25 69 THR A O 1
ATOM 582 N N . ALA A 1 70 ? 6.859 -2.566 -16.876 1.00 96.25 70 ALA A N 1
ATOM 583 C CA . ALA A 1 70 ? 7.197 -1.161 -16.878 1.00 96.25 70 ALA A CA 1
ATOM 584 C C . ALA A 1 70 ? 6.868 -0.516 -18.231 1.00 96.25 70 ALA A C 1
ATOM 586 O O . ALA A 1 70 ? 7.307 -0.985 -19.279 1.00 96.25 70 ALA A O 1
ATOM 587 N N . ILE A 1 71 ? 6.141 0.599 -18.187 1.00 97.25 71 ILE A N 1
ATOM 588 C CA . ILE A 1 71 ? 5.981 1.537 -19.305 1.00 97.25 71 ILE A CA 1
ATOM 589 C C . ILE A 1 71 ? 6.975 2.704 -19.212 1.00 97.25 71 ILE A C 1
ATOM 591 O O . ILE A 1 71 ? 7.208 3.391 -20.203 1.00 97.25 71 ILE A O 1
ATOM 595 N N . GLN A 1 72 ? 7.569 2.915 -18.031 1.00 96.81 72 GLN A N 1
ATOM 596 C CA . GLN A 1 72 ? 8.772 3.719 -17.807 1.00 96.81 72 GLN A CA 1
ATOM 597 C C . GLN A 1 72 ? 9.650 3.014 -16.770 1.00 96.81 72 GLN A C 1
ATOM 599 O O . GLN A 1 72 ? 9.127 2.452 -15.806 1.00 96.81 72 GLN A O 1
ATOM 604 N N . PHE A 1 73 ? 10.967 3.017 -16.974 1.00 96.38 73 PHE A N 1
ATOM 605 C CA . PHE A 1 73 ? 11.909 2.218 -16.195 1.00 96.38 73 PHE A CA 1
ATOM 606 C C . PHE A 1 73 ? 13.197 2.997 -15.928 1.00 96.38 73 PHE A C 1
ATOM 608 O O . PHE A 1 73 ? 13.827 3.492 -16.861 1.00 96.38 73 PHE A O 1
ATOM 615 N N . TRP A 1 74 ? 13.600 3.065 -14.659 1.00 96.00 74 TRP A N 1
ATOM 616 C CA . TRP A 1 74 ? 14.818 3.737 -14.212 1.00 96.00 74 TRP A CA 1
ATOM 617 C C . TRP A 1 74 ? 15.665 2.769 -13.372 1.00 96.00 74 TRP A C 1
ATOM 619 O O . TRP A 1 74 ? 15.329 2.528 -12.203 1.00 96.00 74 TRP A O 1
ATOM 629 N N . PRO A 1 75 ? 16.734 2.189 -13.952 1.00 95.38 75 PRO A N 1
ATOM 630 C CA . PRO A 1 75 ? 17.613 1.257 -13.253 1.00 95.38 75 PRO A CA 1
ATOM 631 C C . PRO A 1 75 ? 18.422 1.963 -12.158 1.00 95.38 75 PRO A C 1
ATOM 633 O O . PRO A 1 75 ? 18.804 3.123 -12.308 1.00 95.38 75 PRO A O 1
ATOM 636 N N . LYS A 1 76 ? 18.734 1.243 -11.078 1.00 91.50 76 LYS A N 1
ATOM 637 C CA . LYS A 1 76 ? 19.668 1.670 -10.027 1.00 91.50 76 LYS A CA 1
ATOM 638 C C . LYS A 1 76 ? 20.586 0.521 -9.611 1.00 91.50 76 LYS A C 1
ATOM 640 O O . LYS A 1 76 ? 20.262 -0.653 -9.765 1.00 91.50 76 LYS A O 1
ATOM 645 N N . SER A 1 77 ? 21.741 0.885 -9.057 1.00 89.25 77 SER A N 1
ATOM 646 C CA . SER A 1 77 ? 22.752 -0.042 -8.531 1.00 89.25 77 SER A CA 1
ATOM 647 C C . SER A 1 77 ? 22.732 -0.172 -7.002 1.00 89.25 77 SER A C 1
ATOM 649 O O . SER A 1 77 ? 23.542 -0.900 -6.437 1.00 89.25 77 SER A O 1
ATOM 651 N N . ASP A 1 78 ? 21.838 0.544 -6.318 1.00 87.56 78 ASP A N 1
ATOM 652 C CA . ASP A 1 78 ? 21.773 0.648 -4.858 1.00 87.56 78 ASP A CA 1
ATOM 653 C C . ASP A 1 78 ? 20.317 0.748 -4.357 1.00 87.56 78 ASP A C 1
ATOM 655 O O . ASP A 1 78 ? 19.376 0.904 -5.141 1.00 87.56 78 ASP A O 1
ATOM 659 N N . SER A 1 79 ? 20.109 0.650 -3.041 1.00 85.75 79 SER A N 1
ATOM 660 C CA . SER A 1 79 ? 18.785 0.762 -2.411 1.00 85.75 79 SER A CA 1
ATOM 661 C C . SER A 1 79 ? 18.468 2.140 -1.805 1.00 85.75 79 SER A C 1
ATOM 663 O O . SER A 1 79 ? 17.364 2.298 -1.276 1.00 85.75 79 SER A O 1
ATOM 665 N N . TRP A 1 80 ? 19.375 3.122 -1.917 1.00 85.94 80 TRP A N 1
ATOM 666 C CA . TRP A 1 80 ? 19.254 4.501 -1.408 1.00 85.94 80 TRP A CA 1
ATOM 667 C C . TRP A 1 80 ? 18.501 5.385 -2.410 1.00 85.94 80 TRP A C 1
ATOM 669 O O . TRP A 1 80 ? 18.793 5.382 -3.604 1.00 85.94 80 TRP A O 1
ATOM 679 N N . GLY A 1 81 ? 17.370 5.954 -2.012 1.00 87.19 81 GLY A N 1
ATOM 680 C CA . GLY A 1 81 ? 16.255 5.193 -2.530 1.00 87.19 81 GLY A CA 1
ATOM 681 C C . GLY A 1 81 ? 15.023 5.859 -3.079 1.00 87.19 81 GLY A C 1
ATOM 682 O O . G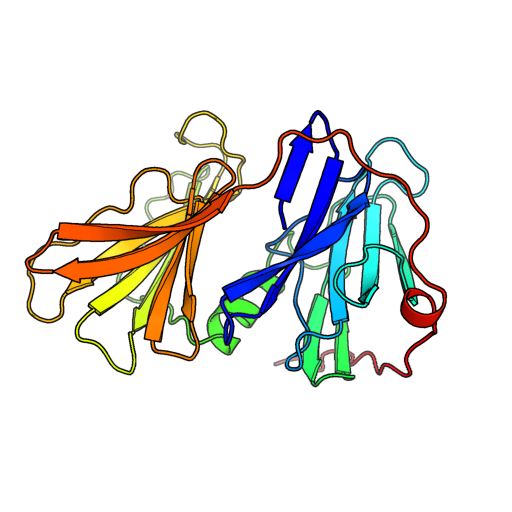LY A 1 81 ? 14.039 5.820 -2.377 1.00 87.19 81 GLY A O 1
ATOM 683 N N . GLY A 1 82 ? 14.982 6.044 -4.402 1.00 92.25 82 GLY A N 1
ATOM 684 C CA . GLY A 1 82 ? 14.014 5.476 -5.379 1.00 92.25 82 GLY A CA 1
ATOM 685 C C . GLY A 1 82 ? 12.502 5.352 -5.060 1.00 92.25 82 GLY A C 1
ATOM 686 O O . GLY A 1 82 ? 12.079 5.097 -3.939 1.00 92.25 82 GLY A O 1
ATOM 687 N N . GLY A 1 83 ? 11.669 5.330 -6.097 1.00 95.06 83 GLY A N 1
ATOM 688 C CA . GLY A 1 83 ? 10.208 5.367 -5.973 1.00 95.06 83 GLY A CA 1
ATOM 689 C C . GLY A 1 83 ? 9.659 6.723 -6.399 1.00 95.06 83 GLY A C 1
ATOM 690 O O . GLY A 1 83 ? 10.369 7.523 -7.013 1.00 95.06 83 GLY A O 1
ATOM 691 N N . GLY A 1 84 ? 8.394 6.996 -6.090 1.00 95.12 84 GLY A N 1
ATOM 692 C CA . GLY A 1 84 ? 7.768 8.251 -6.491 1.00 95.12 84 GLY A CA 1
ATOM 693 C C . GLY A 1 84 ? 6.340 8.439 -6.003 1.00 95.12 84 GLY A C 1
ATOM 694 O O . GLY A 1 84 ? 5.792 7.581 -5.314 1.00 95.12 84 GLY A O 1
ATOM 695 N N . LEU A 1 85 ? 5.766 9.584 -6.369 1.00 95.50 85 LEU A N 1
ATOM 696 C CA . LEU A 1 85 ? 4.394 9.985 -6.052 1.00 95.50 85 LEU A CA 1
ATOM 697 C C . LEU A 1 85 ? 3.693 10.524 -7.292 1.00 95.50 85 LEU A C 1
ATOM 699 O O . LEU A 1 85 ? 4.315 11.236 -8.083 1.00 95.50 85 LEU A O 1
ATOM 703 N N . PHE A 1 86 ? 2.394 10.261 -7.401 1.00 96.62 86 PHE A N 1
ATOM 704 C CA . PHE A 1 86 ? 1.514 10.924 -8.354 1.00 96.62 86 PHE A CA 1
ATOM 705 C C . PHE A 1 86 ? 0.852 12.165 -7.741 1.00 96.62 86 PHE A C 1
ATOM 707 O O . PHE A 1 86 ? 0.370 12.150 -6.606 1.00 96.62 86 PHE A O 1
ATOM 714 N N . PHE A 1 87 ? 0.780 13.229 -8.542 1.00 93.81 87 PHE A N 1
ATOM 715 C CA . PHE A 1 87 ? 0.016 14.454 -8.261 1.00 93.81 87 PHE A CA 1
ATOM 716 C C . PHE A 1 87 ? -1.273 14.529 -9.084 1.00 93.81 87 PHE A C 1
ATOM 718 O O . PHE A 1 87 ? -2.231 15.186 -8.691 1.00 93.81 87 PHE A O 1
ATOM 725 N N . SER A 1 88 ? -1.288 13.856 -10.233 1.00 94.75 88 SER A N 1
ATOM 726 C CA . SER A 1 88 ? -2.457 13.627 -11.083 1.00 94.75 88 SER A CA 1
ATOM 727 C C . SER A 1 88 ? -2.260 12.322 -11.853 1.00 94.75 88 SER A C 1
ATOM 729 O O . SER A 1 88 ? -1.207 11.694 -11.744 1.00 94.75 88 SER A O 1
ATOM 731 N N . ASP A 1 89 ? -3.220 11.948 -12.695 1.00 95.94 89 ASP A N 1
ATOM 732 C CA . ASP A 1 89 ? -3.158 10.717 -13.499 1.00 95.94 89 ASP A CA 1
ATOM 733 C C . ASP A 1 89 ? -1.958 10.666 -14.459 1.00 95.94 89 ASP A C 1
ATOM 735 O O . ASP A 1 89 ? -1.603 9.606 -14.971 1.00 95.94 89 ASP A O 1
ATOM 739 N N . LYS A 1 90 ? -1.323 11.816 -14.733 1.00 94.44 90 LYS A N 1
ATOM 740 C CA . LYS A 1 90 ? -0.192 11.924 -15.669 1.00 94.44 90 LYS A CA 1
ATOM 741 C C . LYS A 1 90 ? 1.008 12.695 -15.132 1.00 94.44 90 LYS A C 1
ATOM 743 O O . LYS A 1 90 ? 2.015 12.773 -15.831 1.00 94.44 90 LYS A O 1
ATOM 748 N N . GLN A 1 91 ? 0.919 13.278 -13.938 1.00 96.44 91 GLN A N 1
ATOM 749 C CA . GLN A 1 91 ? 2.022 14.023 -13.330 1.00 96.44 91 GLN A CA 1
ATOM 750 C C . GLN A 1 91 ? 2.537 13.291 -12.105 1.00 96.44 91 GLN A C 1
ATOM 752 O O . GLN A 1 91 ? 1.765 12.948 -11.208 1.00 96.44 91 GLN A O 1
ATOM 757 N N . PHE A 1 92 ? 3.847 13.096 -12.057 1.00 95.88 92 PHE A N 1
ATOM 758 C CA . PHE A 1 92 ? 4.508 12.372 -10.984 1.00 95.88 92 PHE A CA 1
ATOM 759 C C . PHE A 1 92 ? 5.857 13.002 -10.660 1.00 95.88 92 PHE A C 1
ATOM 761 O O . PHE A 1 92 ? 6.390 13.791 -11.434 1.00 95.88 92 PHE A O 1
ATOM 768 N N . THR A 1 93 ? 6.428 12.637 -9.524 1.00 94.19 93 THR A N 1
ATOM 769 C CA . THR A 1 93 ? 7.827 12.928 -9.203 1.00 94.19 93 THR A CA 1
ATOM 770 C C . THR A 1 93 ? 8.517 11.644 -8.780 1.00 94.19 93 THR A C 1
ATOM 772 O O . THR A 1 93 ? 7.888 10.774 -8.165 1.00 94.19 93 THR A O 1
ATOM 775 N N . ARG A 1 94 ? 9.803 11.521 -9.104 1.00 92.75 94 ARG A N 1
ATOM 776 C CA . ARG A 1 94 ? 10.655 10.436 -8.619 1.00 92.75 94 ARG A CA 1
ATOM 777 C C . ARG A 1 94 ? 11.583 10.971 -7.551 1.00 92.75 94 ARG A C 1
ATOM 779 O O . ARG A 1 94 ? 12.132 12.062 -7.672 1.00 92.75 94 ARG A O 1
ATOM 786 N N . TYR A 1 95 ? 11.789 10.173 -6.518 1.00 89.31 95 TYR A N 1
ATOM 787 C CA . TYR A 1 95 ? 12.725 10.502 -5.455 1.00 89.31 95 TYR A CA 1
ATOM 788 C C . TYR A 1 95 ? 13.960 9.631 -5.633 1.00 89.31 95 TYR A C 1
ATOM 790 O O . TYR A 1 95 ? 13.899 8.441 -5.366 1.00 89.31 95 TYR A O 1
ATOM 798 N N . GLU A 1 96 ? 15.067 10.189 -6.127 1.00 80.12 96 GLU A N 1
ATOM 799 C CA . GLU A 1 96 ? 16.267 9.388 -6.427 1.00 80.12 96 GLU A CA 1
ATOM 800 C C . GLU A 1 96 ? 17.265 9.282 -5.266 1.00 80.12 96 GLU A C 1
ATOM 802 O O . GLU A 1 96 ? 17.901 8.240 -5.125 1.00 80.12 96 GLU A O 1
ATOM 807 N N . ILE A 1 97 ? 17.401 10.339 -4.454 1.00 69.75 97 ILE A N 1
ATOM 808 C CA . ILE A 1 97 ? 18.492 10.504 -3.465 1.00 69.75 97 ILE A CA 1
ATOM 809 C C . ILE A 1 97 ? 17.949 10.790 -2.050 1.00 69.75 97 ILE A C 1
ATOM 811 O O . ILE A 1 97 ? 18.693 11.109 -1.128 1.00 69.75 97 ILE A O 1
ATOM 815 N N . HIS A 1 98 ? 16.637 10.701 -1.843 1.00 65.62 98 HIS A N 1
ATOM 816 C CA . HIS A 1 98 ? 16.073 10.894 -0.507 1.00 65.62 98 HIS A CA 1
ATOM 817 C C . HIS A 1 98 ? 16.280 9.643 0.365 1.00 65.62 98 HIS A C 1
ATOM 819 O O . HIS A 1 98 ? 16.702 8.585 -0.115 1.00 65.62 98 HIS A O 1
ATOM 825 N N . SER A 1 99 ? 16.014 9.783 1.666 1.00 64.00 99 SER A N 1
ATOM 826 C CA . SER A 1 99 ? 15.917 8.653 2.602 1.00 64.00 99 SER A CA 1
ATOM 827 C C . SER A 1 99 ? 14.986 7.561 2.070 1.00 64.00 99 SER A C 1
ATOM 829 O O . SER A 1 99 ? 14.166 7.824 1.199 1.00 64.00 99 SER A O 1
ATOM 831 N N . GLU A 1 100 ? 15.090 6.344 2.607 1.00 77.06 100 GLU A N 1
ATOM 832 C CA . GLU A 1 100 ? 14.451 5.161 2.021 1.00 77.06 100 GLU A CA 1
ATOM 833 C C . GLU A 1 100 ? 12.963 5.342 1.686 1.00 77.06 100 GLU A C 1
ATOM 835 O O . GLU A 1 100 ? 12.603 5.162 0.531 1.00 77.06 100 GLU A O 1
ATOM 840 N N . ASP A 1 101 ? 12.100 5.682 2.645 1.00 79.06 101 ASP A N 1
ATOM 841 C CA . ASP A 1 101 ? 10.655 5.860 2.433 1.00 79.06 101 ASP A CA 1
ATOM 842 C C . ASP A 1 101 ? 10.163 7.313 2.541 1.00 79.06 101 ASP A C 1
ATOM 844 O O . ASP A 1 101 ? 9.080 7.635 2.043 1.00 79.06 101 ASP A O 1
ATOM 848 N N . TYR A 1 102 ? 10.951 8.214 3.125 1.00 80.19 102 TYR A N 1
ATOM 849 C CA . TYR A 1 102 ? 10.641 9.642 3.186 1.00 80.19 102 TYR A CA 1
ATOM 850 C C . TYR A 1 102 ? 11.171 10.399 1.949 1.00 80.19 102 TYR A C 1
ATOM 852 O O . TYR A 1 102 ? 12.311 10.177 1.539 1.00 80.19 102 TYR A O 1
ATOM 860 N N . PRO A 1 103 ? 10.393 11.330 1.357 1.00 84.00 103 PRO A N 1
ATOM 861 C CA . PRO A 1 103 ? 9.104 11.840 1.836 1.00 84.00 103 PRO A CA 1
ATOM 862 C C . PRO A 1 103 ? 7.881 11.108 1.260 1.00 84.00 103 PRO A C 1
ATOM 864 O O . PRO A 1 103 ? 6.758 11.559 1.476 1.00 84.00 103 PRO A O 1
ATOM 867 N N . ILE A 1 104 ? 8.078 10.022 0.502 1.00 91.00 104 ILE A N 1
ATOM 868 C CA . ILE A 1 104 ? 7.012 9.328 -0.237 1.00 91.00 104 ILE A CA 1
ATOM 869 C C . ILE A 1 104 ? 5.894 8.891 0.710 1.00 91.00 104 ILE A C 1
ATOM 871 O O . ILE A 1 104 ? 4.738 9.258 0.512 1.00 91.00 104 ILE A O 1
ATOM 875 N N . PHE A 1 105 ? 6.239 8.136 1.753 1.00 91.00 105 PHE A N 1
ATOM 876 C CA . PHE A 1 105 ? 5.260 7.519 2.640 1.00 91.00 105 PHE A CA 1
ATOM 877 C C . PHE A 1 105 ? 4.393 8.553 3.360 1.00 91.00 105 PHE A C 1
ATOM 879 O O . PHE A 1 105 ? 3.168 8.485 3.290 1.00 91.00 105 PHE A O 1
ATOM 886 N N . GLU A 1 106 ? 5.020 9.547 3.989 1.00 88.75 106 GLU A N 1
ATOM 887 C CA . GLU A 1 106 ? 4.320 10.604 4.719 1.00 88.75 106 GLU A CA 1
ATOM 888 C C . GLU A 1 106 ? 3.444 11.449 3.790 1.00 88.75 106 GLU A C 1
ATOM 890 O O . GLU A 1 106 ? 2.250 11.600 4.044 1.00 88.75 106 GLU A O 1
ATOM 895 N N . LYS A 1 107 ? 3.994 11.938 2.667 1.00 91.44 107 LYS A N 1
ATOM 896 C CA . LYS A 1 107 ? 3.227 12.763 1.721 1.00 91.44 107 LYS A CA 1
ATOM 897 C C . LYS A 1 107 ? 2.035 12.004 1.144 1.00 91.44 107 LYS A C 1
ATOM 899 O O . LYS A 1 107 ? 0.964 12.596 1.007 1.00 91.44 107 LYS A O 1
ATOM 904 N N . ARG A 1 108 ? 2.194 10.709 0.843 1.00 94.25 108 ARG A N 1
ATOM 905 C CA . ARG A 1 108 ? 1.094 9.847 0.391 1.00 94.25 108 ARG A CA 1
ATOM 906 C C . ARG A 1 108 ? 0.015 9.726 1.463 1.00 94.25 108 ARG A C 1
ATOM 908 O O . ARG A 1 108 ? -1.149 9.974 1.180 1.00 94.25 108 ARG A O 1
ATOM 915 N N . LEU A 1 109 ? 0.398 9.407 2.700 1.00 94.19 109 LEU A N 1
ATOM 916 C CA . LEU A 1 109 ? -0.544 9.289 3.814 1.00 94.19 109 LEU A CA 1
ATOM 917 C C . LEU A 1 109 ? -1.320 10.593 4.043 1.00 94.19 109 LEU A C 1
ATOM 919 O O . LEU A 1 109 ? -2.547 10.561 4.144 1.00 94.19 109 LEU A O 1
ATOM 923 N N . THR A 1 110 ? -0.634 11.740 4.059 1.00 93.81 110 THR A N 1
ATOM 924 C CA . THR A 1 110 ? -1.277 13.055 4.199 1.00 93.81 110 THR A CA 1
ATOM 925 C C . THR A 1 110 ? -2.244 13.343 3.054 1.00 93.81 110 THR A C 1
ATOM 927 O O . THR A 1 110 ? -3.377 13.755 3.309 1.00 93.81 110 THR A O 1
ATOM 930 N N . ARG A 1 111 ? -1.836 13.090 1.801 1.00 94.19 111 ARG A N 1
ATOM 931 C CA . ARG A 1 111 ? -2.716 13.209 0.626 1.00 94.19 111 ARG A CA 1
ATOM 932 C C . ARG A 1 111 ? -3.972 12.354 0.794 1.00 94.19 111 ARG A C 1
ATOM 934 O O . ARG A 1 111 ? -5.076 12.827 0.536 1.00 94.19 111 ARG A O 1
ATOM 941 N N . ASP A 1 112 ? -3.804 11.134 1.290 1.00 93.69 112 ASP A N 1
ATOM 942 C CA . ASP A 1 112 ? -4.878 10.155 1.448 1.00 93.69 112 ASP A CA 1
ATOM 943 C C . ASP A 1 112 ? -5.710 10.392 2.726 1.00 93.69 112 ASP A C 1
ATOM 945 O O . AS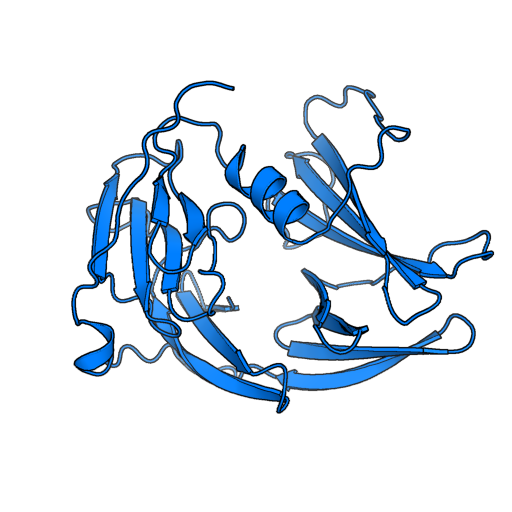P A 1 112 ? -6.582 9.595 3.072 1.00 93.69 112 ASP A O 1
ATOM 949 N N . GLY A 1 113 ? -5.503 11.516 3.421 1.00 95.00 113 GLY A N 1
ATOM 950 C CA . GLY A 1 113 ? -6.343 11.979 4.525 1.00 95.00 113 GLY A CA 1
ATOM 951 C C . GLY A 1 113 ? -5.939 11.476 5.910 1.00 95.00 113 GLY A C 1
ATOM 952 O O . GLY A 1 113 ? -6.683 11.711 6.866 1.00 95.00 113 GLY A O 1
ATOM 953 N N . TRP A 1 114 ? -4.784 10.822 6.033 1.00 96.19 114 TRP A N 1
ATOM 954 C CA . TRP A 1 114 ? -4.171 10.540 7.328 1.00 96.19 114 TRP A CA 1
ATOM 955 C C . TRP A 1 114 ? -3.587 11.817 7.930 1.00 96.19 114 TRP A C 1
ATOM 957 O O . TRP A 1 114 ? -3.028 12.664 7.232 1.00 96.19 114 TRP A O 1
ATOM 967 N N . ARG A 1 115 ? -3.712 11.958 9.247 1.00 9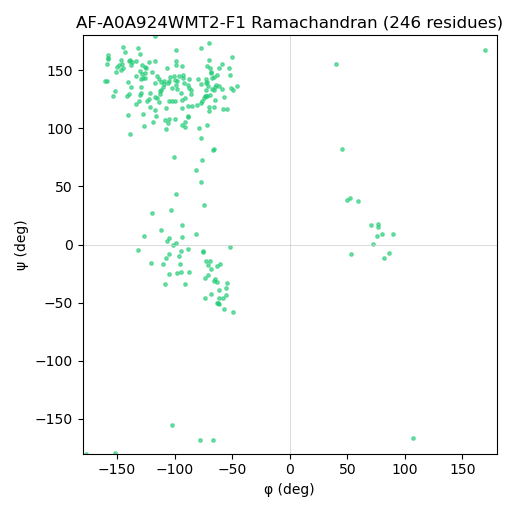4.38 115 ARG A N 1
ATOM 968 C CA . ARG A 1 115 ? -3.248 13.126 9.999 1.00 94.38 115 ARG A CA 1
ATOM 969 C C . ARG A 1 115 ? -2.247 12.687 11.046 1.00 94.38 115 ARG A C 1
ATOM 971 O O . ARG A 1 115 ? -2.530 11.756 11.798 1.00 94.38 115 ARG A O 1
ATOM 978 N N . LEU A 1 116 ? -1.107 13.365 11.097 1.00 89.88 116 LEU A N 1
ATOM 979 C CA . LEU A 1 116 ? -0.127 13.176 12.157 1.00 89.88 116 LEU A CA 1
ATOM 980 C C . LEU A 1 116 ? -0.756 13.529 13.510 1.00 89.88 116 LEU A C 1
ATOM 982 O O . LEU A 1 116 ? -1.450 14.540 13.623 1.00 89.88 116 LEU A O 1
ATOM 986 N N . GLN A 1 117 ? -0.514 12.708 14.528 1.00 85.94 117 GLN A N 1
ATOM 987 C CA . GLN A 1 117 ? -0.861 13.058 15.903 1.00 85.94 117 GLN A CA 1
ATOM 988 C C . GLN A 1 117 ? 0.332 13.767 16.555 1.00 85.94 117 GLN A C 1
ATOM 990 O O . GLN A 1 117 ? 1.318 13.134 16.927 1.00 85.94 117 GLN A O 1
ATOM 995 N N . GLU A 1 118 ? 0.253 15.098 16.641 1.00 63.47 118 GLU A N 1
ATOM 996 C CA . GLU A 1 118 ? 1.344 15.969 17.112 1.00 63.47 118 GLU A CA 1
ATOM 997 C C . GLU A 1 118 ? 1.711 15.738 18.588 1.00 63.47 118 GLU A C 1
ATOM 999 O O . GLU A 1 118 ? 2.877 15.867 18.960 1.00 63.47 118 GLU A O 1
ATOM 1004 N N . ASP A 1 119 ? 0.739 15.316 19.402 1.00 54.69 119 ASP A N 1
ATOM 1005 C CA . ASP A 1 119 ? 0.864 15.193 20.861 1.00 54.69 119 ASP A CA 1
ATOM 1006 C C . ASP A 1 119 ? 1.690 13.973 21.322 1.00 54.69 119 ASP A C 1
ATOM 1008 O O . ASP A 1 119 ? 1.902 13.783 22.516 1.00 54.69 119 ASP A O 1
ATOM 1012 N N . TRP A 1 120 ? 2.098 13.090 20.402 1.00 49.50 120 TRP A N 1
ATOM 1013 C CA . TRP A 1 120 ? 2.579 11.737 20.729 1.00 49.50 120 TRP A CA 1
ATOM 1014 C C . TRP A 1 120 ? 4.021 11.479 20.278 1.00 49.50 120 TRP A C 1
ATOM 1016 O O . TRP A 1 120 ? 4.402 10.330 20.027 1.00 49.50 120 TRP A O 1
ATOM 1026 N N . LYS A 1 121 ? 4.837 12.538 20.193 1.00 44.66 121 LYS A N 1
ATOM 1027 C CA . LYS A 1 121 ? 6.293 12.421 20.045 1.00 44.66 121 LYS A CA 1
ATOM 1028 C C . LYS A 1 121 ? 6.885 11.814 21.317 1.00 44.66 121 LYS A C 1
ATOM 1030 O O . LYS A 1 121 ? 7.444 12.530 22.143 1.00 44.66 121 LYS A O 1
ATOM 1035 N N . ASP A 1 122 ? 6.822 10.493 21.439 1.00 42.56 122 ASP A N 1
ATOM 1036 C CA . ASP A 1 122 ? 7.786 9.763 22.254 1.00 42.56 122 ASP A CA 1
ATOM 1037 C C . ASP A 1 122 ? 9.148 9.926 21.566 1.00 42.56 122 ASP A C 1
ATOM 1039 O O . ASP A 1 122 ? 9.598 9.095 20.782 1.00 42.56 122 ASP A O 1
ATOM 1043 N N . LEU A 1 123 ? 9.794 11.061 21.831 1.00 43.62 123 LEU A N 1
ATOM 1044 C CA . LEU A 1 123 ? 11.236 11.225 21.723 1.00 43.62 123 LEU A CA 1
ATOM 1045 C C . LEU A 1 123 ? 11.871 10.565 22.953 1.00 43.62 123 LEU A C 1
ATOM 1047 O O . LEU A 1 123 ? 12.626 11.201 23.678 1.00 43.62 123 LEU A O 1
ATOM 1051 N N . GLU A 1 124 ? 11.547 9.301 23.212 1.00 45.12 124 GLU A N 1
ATOM 1052 C CA . GLU A 1 124 ? 12.394 8.472 24.060 1.00 45.12 124 GLU A CA 1
ATOM 1053 C C . GLU A 1 124 ? 13.419 7.829 23.118 1.00 45.12 124 GLU A C 1
ATOM 1055 O O . GLU A 1 124 ? 13.044 7.028 22.254 1.00 45.12 124 GLU A O 1
ATOM 1060 N N . PRO A 1 125 ? 14.705 8.217 23.191 1.00 43.56 125 PRO A N 1
ATOM 1061 C CA . PRO A 1 125 ? 15.733 7.758 22.277 1.00 43.56 125 PRO A CA 1
ATOM 1062 C C . PRO A 1 125 ? 16.137 6.327 22.628 1.00 43.56 125 PRO A C 1
ATOM 1064 O O . PRO A 1 125 ? 17.249 6.062 23.073 1.00 43.56 125 PRO A O 1
ATOM 1067 N N . ASN A 1 126 ? 15.273 5.361 22.331 1.00 50.12 126 ASN A N 1
ATOM 1068 C CA . ASN A 1 126 ? 15.794 4.090 21.868 1.00 50.12 126 ASN A CA 1
ATOM 1069 C C . ASN A 1 126 ? 16.192 4.323 20.410 1.00 50.12 126 ASN A C 1
ATOM 1071 O O . ASN A 1 126 ? 15.375 4.181 19.507 1.00 50.12 126 ASN A O 1
ATOM 1075 N N . HIS A 1 127 ? 17.455 4.706 20.175 1.00 57.09 127 HIS A N 1
ATOM 1076 C CA . HIS A 1 127 ? 18.047 5.021 18.856 1.00 57.09 127 HIS A CA 1
ATOM 1077 C C . HIS A 1 127 ? 17.852 3.944 17.766 1.00 57.09 127 HIS A C 1
ATOM 1079 O O . HIS A 1 127 ? 18.290 4.112 16.631 1.00 57.09 127 HIS A O 1
ATOM 1085 N N . LEU A 1 128 ? 17.226 2.823 18.111 1.00 68.56 128 LEU A N 1
ATOM 1086 C CA . LEU A 1 128 ? 16.984 1.667 17.272 1.00 68.56 128 LEU A CA 1
ATOM 1087 C C . LEU A 1 128 ? 15.528 1.554 16.798 1.00 68.56 128 LEU A C 1
ATOM 1089 O O . LEU A 1 128 ? 15.266 0.672 15.985 1.00 68.56 128 LEU A O 1
ATOM 1093 N N . HIS A 1 129 ? 14.586 2.374 17.288 1.00 76.69 129 HIS A N 1
ATOM 1094 C CA . HIS A 1 129 ? 13.167 2.279 16.923 1.00 76.69 129 HIS A CA 1
ATOM 1095 C C . HIS A 1 129 ? 12.431 3.618 17.000 1.00 76.69 129 HIS A C 1
ATOM 1097 O O . HIS A 1 129 ? 12.507 4.326 17.996 1.00 76.69 129 HIS A O 1
ATOM 1103 N N . SER A 1 130 ? 11.676 3.938 15.955 1.00 81.44 130 SER A N 1
ATOM 1104 C CA . SER A 1 130 ? 10.851 5.141 15.833 1.00 81.44 130 SER A CA 1
ATOM 1105 C C . SER A 1 130 ? 9.437 4.765 15.400 1.00 81.44 130 SER A C 1
ATOM 1107 O O . SER A 1 130 ? 9.235 3.764 14.707 1.00 81.44 130 SER A O 1
ATOM 1109 N N . VAL A 1 131 ? 8.450 5.549 15.835 1.00 86.38 131 VAL A N 1
ATOM 1110 C CA . VAL A 1 131 ? 7.035 5.315 15.526 1.00 86.38 131 VAL A CA 1
ATOM 1111 C C . VAL A 1 131 ? 6.389 6.618 15.081 1.00 86.38 131 VAL A C 1
ATOM 1113 O O . VAL A 1 131 ? 6.352 7.590 15.832 1.00 86.38 131 VAL A O 1
ATOM 1116 N N . LEU A 1 132 ? 5.857 6.624 13.862 1.00 87.44 132 LEU A N 1
ATOM 1117 C CA . LEU A 1 132 ? 5.019 7.697 13.344 1.00 87.44 132 LEU A CA 1
ATOM 1118 C C . LEU A 1 132 ? 3.554 7.334 13.603 1.00 87.44 132 LEU A C 1
ATOM 1120 O O . LEU A 1 132 ? 3.070 6.330 13.083 1.00 87.44 132 LEU A O 1
ATOM 1124 N N . ARG A 1 133 ? 2.849 8.133 14.407 1.00 90.88 133 ARG A N 1
ATOM 1125 C CA . ARG A 1 133 ? 1.454 7.867 14.786 1.00 90.88 133 ARG A CA 1
ATOM 1126 C C . ARG A 1 133 ? 0.499 8.750 13.995 1.00 90.88 133 ARG A C 1
ATOM 1128 O O . ARG A 1 133 ? 0.612 9.977 14.026 1.00 90.88 133 ARG A O 1
ATOM 1135 N N . LEU A 1 134 ? -0.444 8.134 13.289 1.00 94.50 134 LEU A N 1
ATOM 1136 C CA . LEU A 1 134 ? -1.423 8.833 12.463 1.00 94.50 134 LEU A CA 1
ATOM 1137 C C . LEU A 1 134 ? -2.848 8.397 12.785 1.00 94.50 134 LEU A C 1
ATOM 1139 O O . LEU A 1 134 ? -3.098 7.269 13.202 1.00 94.50 134 LEU A O 1
ATOM 1143 N N . ALA A 1 135 ? -3.794 9.289 12.519 1.00 95.81 135 ALA A N 1
ATOM 1144 C CA . ALA A 1 135 ? -5.216 9.002 12.585 1.00 95.81 135 ALA A CA 1
ATOM 1145 C C . ALA A 1 135 ? -5.908 9.352 11.272 1.00 95.81 135 ALA A C 1
ATOM 1147 O O . ALA A 1 135 ? -5.610 10.374 10.646 1.00 95.81 135 ALA A O 1
ATOM 1148 N N . LYS A 1 136 ? -6.885 8.537 10.891 1.00 96.00 136 LYS A N 1
ATOM 1149 C CA . LYS A 1 136 ? -7.795 8.811 9.788 1.00 96.00 136 LYS A CA 1
ATOM 1150 C C . LYS A 1 136 ? -9.240 8.663 10.265 1.00 96.00 136 LYS A C 1
ATOM 1152 O O . LYS A 1 136 ? -9.670 7.555 10.603 1.00 96.00 136 LYS A O 1
ATOM 1157 N N . PRO A 1 137 ? -10.000 9.770 10.331 1.00 93.94 137 PRO A N 1
ATOM 1158 C CA . PRO A 1 137 ? -11.371 9.718 10.808 1.00 93.94 137 PRO A CA 1
ATOM 1159 C C . PRO A 1 137 ? -12.275 9.032 9.786 1.00 93.94 137 PRO A C 1
ATOM 1161 O O . PRO A 1 137 ? -12.188 9.322 8.588 1.00 93.94 137 PRO A O 1
ATOM 1164 N N . ASN A 1 138 ? -13.207 8.197 10.252 1.00 92.38 138 ASN A N 1
ATOM 1165 C CA . ASN A 1 138 ? -14.315 7.787 9.400 1.00 92.38 138 ASN A CA 1
ATOM 1166 C C . ASN A 1 138 ? -15.240 8.994 9.188 1.00 92.38 138 ASN A C 1
ATOM 1168 O O . ASN A 1 138 ? -15.800 9.549 10.139 1.00 92.38 138 ASN A O 1
ATOM 1172 N N . ARG A 1 139 ? -15.396 9.419 7.932 1.00 84.94 139 ARG A N 1
ATOM 1173 C CA . ARG A 1 139 ? -16.225 10.581 7.577 1.00 84.94 139 ARG A CA 1
ATOM 1174 C C . ARG A 1 139 ? -17.720 10.318 7.746 1.00 84.94 139 ARG A C 1
ATOM 1176 O O . ARG A 1 139 ? -18.465 11.265 7.965 1.00 84.94 139 ARG A O 1
ATOM 1183 N N . THR A 1 140 ? -18.149 9.064 7.649 1.00 83.69 140 THR A N 1
ATOM 1184 C CA . THR A 1 140 ? -19.561 8.663 7.739 1.00 83.69 140 THR A CA 1
ATOM 1185 C C . THR A 1 140 ? -19.890 7.951 9.050 1.00 83.69 140 THR A C 1
ATOM 1187 O O . THR A 1 140 ? -21.061 7.760 9.365 1.00 83.69 140 THR A O 1
ATOM 1190 N N . GLY A 1 141 ? -18.870 7.571 9.825 1.00 82.25 141 GLY A N 1
ATOM 1191 C CA . GLY A 1 141 ? -19.007 6.783 11.045 1.00 82.25 141 GLY A CA 1
ATOM 1192 C C . GLY A 1 141 ? -18.548 7.490 12.319 1.00 82.25 141 GLY A C 1
ATOM 1193 O O . GLY A 1 141 ? -18.063 8.623 12.317 1.00 82.25 141 GLY A O 1
ATOM 1194 N N . ASN A 1 142 ? -18.681 6.768 13.433 1.00 87.00 142 ASN A N 1
ATOM 1195 C CA . ASN A 1 142 ? -18.292 7.211 14.773 1.00 87.00 142 ASN A CA 1
ATOM 1196 C C . ASN A 1 142 ? -16.964 6.586 15.244 1.00 87.00 142 ASN A C 1
ATOM 1198 O O . ASN A 1 142 ? -16.773 6.335 16.433 1.00 87.00 142 ASN A O 1
ATOM 1202 N N . CYS A 1 143 ? -16.069 6.268 14.311 1.00 91.00 143 CYS A N 1
ATOM 1203 C CA . CYS A 1 143 ? -14.836 5.544 14.588 1.00 91.00 143 CYS A CA 1
ATOM 1204 C C . CYS A 1 143 ? -13.674 6.165 13.819 1.00 91.00 143 CYS 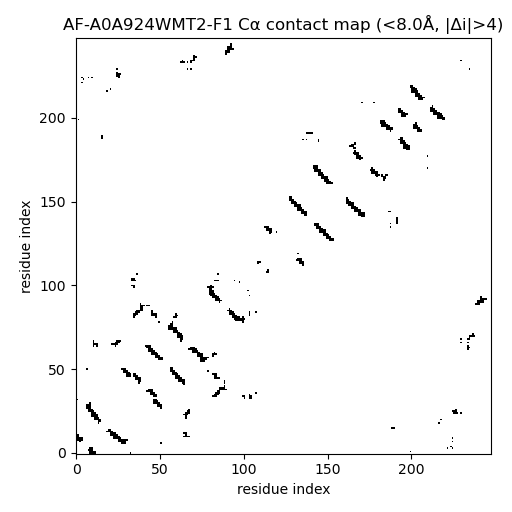A C 1
ATOM 1206 O O . CYS A 1 143 ? -13.805 6.451 12.632 1.00 91.00 143 CYS A O 1
ATOM 1208 N N . ASP A 1 144 ? -12.542 6.348 14.480 1.00 93.75 144 ASP A N 1
ATOM 1209 C CA . ASP A 1 144 ? -11.308 6.771 13.839 1.00 93.75 144 ASP A CA 1
ATOM 1210 C C . ASP A 1 144 ? -10.356 5.571 13.759 1.00 93.75 144 ASP A C 1
ATOM 1212 O O . ASP A 1 144 ? -10.258 4.772 14.695 1.00 93.75 144 ASP A O 1
ATOM 1216 N N . LEU A 1 145 ? -9.668 5.445 12.625 1.00 96.50 145 LEU A N 1
ATOM 1217 C CA . LEU A 1 145 ? -8.623 4.448 12.424 1.00 96.50 145 LEU A CA 1
ATOM 1218 C C . LEU A 1 145 ? -7.290 5.073 12.826 1.00 96.50 145 LEU A C 1
ATOM 1220 O O . LEU A 1 145 ? -6.937 6.147 12.339 1.00 96.50 145 LEU A O 1
ATOM 1224 N N . LEU A 1 146 ? -6.567 4.416 13.720 1.00 96.44 146 LEU A N 1
ATOM 1225 C CA . LEU A 1 146 ? -5.256 4.832 14.198 1.00 96.44 146 LEU A CA 1
ATOM 1226 C C . LEU A 1 146 ? -4.202 3.879 13.640 1.00 96.44 146 LEU A C 1
ATOM 1228 O O . LEU A 1 146 ? -4.414 2.667 13.632 1.00 96.44 146 LEU A O 1
ATOM 1232 N N . MET A 1 147 ? -3.072 4.426 13.207 1.00 96.06 147 MET A N 1
ATOM 1233 C CA . MET A 1 147 ? -1.944 3.672 12.675 1.00 96.06 147 MET A CA 1
ATOM 1234 C C . MET A 1 147 ? -0.656 4.092 13.372 1.00 96.06 147 MET A C 1
ATOM 1236 O O . MET A 1 147 ? -0.330 5.279 13.401 1.00 96.06 147 MET A O 1
ATOM 1240 N N . ASP A 1 148 ? 0.098 3.106 13.844 1.00 93.31 148 ASP A N 1
ATOM 1241 C CA . ASP A 1 148 ? 1.477 3.280 14.285 1.00 93.31 148 ASP A CA 1
ATOM 1242 C C . ASP A 1 148 ? 2.385 2.699 13.197 1.00 93.31 148 ASP A C 1
ATOM 1244 O O . ASP A 1 148 ? 2.437 1.489 12.977 1.00 93.31 148 ASP A O 1
ATOM 1248 N N . ALA A 1 149 ? 3.073 3.576 12.469 1.00 91.81 149 ALA A N 1
ATOM 1249 C CA . ALA A 1 149 ? 4.055 3.196 11.468 1.00 91.81 149 ALA A CA 1
ATOM 1250 C C . ALA A 1 149 ? 5.437 3.115 12.121 1.00 91.81 149 ALA A C 1
ATOM 1252 O O . ALA A 1 149 ? 6.066 4.124 12.440 1.00 91.81 149 ALA A O 1
ATOM 1253 N N . HIS A 1 150 ? 5.899 1.889 12.320 1.00 90.12 150 HIS A N 1
ATOM 1254 C CA . HIS A 1 150 ? 7.154 1.571 12.977 1.00 90.12 150 HIS A CA 1
ATOM 1255 C C . HIS A 1 150 ? 8.318 1.566 11.981 1.00 90.12 150 HIS A C 1
ATOM 1257 O O . HIS A 1 150 ? 8.174 1.089 10.847 1.00 90.12 150 HIS A O 1
ATOM 1263 N N . THR A 1 151 ? 9.468 2.056 12.441 1.00 86.88 151 THR A N 1
ATOM 1264 C CA . THR A 1 151 ? 10.756 2.033 11.744 1.00 86.88 151 THR A CA 1
ATOM 1265 C C . THR A 1 151 ? 11.858 1.729 12.753 1.00 86.88 151 THR A C 1
ATOM 1267 O O . THR A 1 151 ? 12.156 2.564 13.608 1.00 86.88 151 THR A O 1
ATOM 1270 N N . GLY A 1 152 ? 12.485 0.556 12.667 1.00 83.25 152 GLY A N 1
ATOM 1271 C CA . GLY A 1 152 ? 13.532 0.185 13.614 1.00 83.25 152 GLY A CA 1
ATOM 1272 C C . GLY A 1 152 ? 14.002 -1.265 13.579 1.00 83.25 152 GLY A C 1
ATOM 1273 O O . GLY A 1 152 ? 13.379 -2.144 12.990 1.00 83.25 152 GLY A O 1
ATOM 1274 N N . VAL A 1 153 ? 15.122 -1.507 14.259 1.00 79.56 153 VAL A N 1
ATOM 1275 C CA . VAL A 1 153 ? 15.710 -2.832 14.530 1.00 79.56 153 VAL A CA 1
ATOM 1276 C C . VAL A 1 153 ? 15.487 -3.291 15.977 1.00 79.56 153 VAL A C 1
ATOM 1278 O O . VAL A 1 153 ? 16.025 -4.323 16.373 1.00 79.56 153 VAL A O 1
ATOM 1281 N N . GLY A 1 154 ? 14.724 -2.525 16.765 1.00 75.94 154 GLY A N 1
ATOM 1282 C CA . GLY A 1 154 ? 14.348 -2.870 18.137 1.00 75.94 154 GLY A CA 1
ATOM 1283 C C . GLY A 1 154 ? 13.418 -4.087 18.240 1.00 75.94 154 GLY A C 1
ATOM 1284 O O . GLY A 1 154 ? 13.204 -4.826 17.274 1.00 75.94 154 GLY A O 1
ATOM 1285 N N . GLU A 1 155 ? 12.856 -4.296 19.433 1.00 79.50 155 GLU A N 1
ATOM 1286 C CA . GLU A 1 155 ? 11.862 -5.347 19.665 1.00 79.50 155 GLU A CA 1
ATOM 1287 C C . GLU A 1 155 ? 10.672 -5.173 18.710 1.00 79.50 155 GLU A C 1
ATOM 1289 O O . GLU A 1 155 ? 10.095 -4.092 18.582 1.00 79.50 155 GLU A O 1
ATOM 1294 N N . LYS A 1 156 ? 10.342 -6.242 17.984 1.00 81.94 156 LYS A N 1
ATOM 1295 C CA . LYS A 1 156 ? 9.322 -6.232 16.936 1.00 81.94 156 LYS A CA 1
ATOM 1296 C C . LYS A 1 156 ? 8.632 -7.591 16.841 1.00 81.94 156 LYS A C 1
ATOM 1298 O O . LYS A 1 156 ? 9.263 -8.605 17.159 1.00 81.94 156 LYS A O 1
ATOM 1303 N N . PRO A 1 157 ? 7.384 -7.643 16.347 1.00 83.75 157 PRO A N 1
ATOM 1304 C CA . PRO A 1 157 ? 6.686 -8.900 16.113 1.00 83.75 157 PRO A CA 1
ATOM 1305 C C . PRO A 1 157 ? 7.491 -9.891 15.256 1.00 83.75 157 PRO A C 1
ATOM 1307 O O . PRO A 1 157 ? 8.305 -9.522 14.399 1.00 83.75 157 PRO A O 1
ATOM 1310 N N . GLN A 1 158 ? 7.258 -11.185 15.460 1.00 81.62 158 GLN A N 1
ATOM 1311 C CA . GLN A 1 158 ? 7.861 -12.205 14.608 1.00 81.62 158 GLN A CA 1
ATOM 1312 C C . GLN A 1 158 ? 7.338 -12.064 13.170 1.00 81.62 158 GLN A C 1
ATOM 1314 O O . GLN A 1 158 ? 6.153 -11.847 12.946 1.00 81.62 158 GLN A O 1
ATOM 1319 N N . GLY A 1 159 ? 8.227 -12.191 12.183 1.00 79.69 159 GLY A N 1
ATOM 1320 C CA . GLY A 1 159 ? 7.851 -12.176 10.764 1.00 79.69 159 GLY A CA 1
ATOM 1321 C C . GLY A 1 159 ? 7.760 -10.793 10.107 1.00 79.69 159 GLY A C 1
ATOM 1322 O O . GLY A 1 159 ? 7.676 -10.737 8.881 1.00 79.69 159 GLY A O 1
ATOM 1323 N N . VAL A 1 160 ? 7.866 -9.688 10.858 1.00 83.00 160 VAL A N 1
ATOM 1324 C CA . VAL A 1 160 ? 7.869 -8.332 10.272 1.00 83.00 160 VAL A CA 1
ATOM 1325 C C . VAL A 1 160 ? 9.283 -7.811 9.991 1.00 83.00 160 VAL A C 1
ATOM 1327 O O . VAL A 1 160 ? 10.263 -8.231 10.617 1.00 83.00 160 VAL A O 1
ATOM 1330 N N . GLY A 1 161 ? 9.407 -6.912 9.012 1.00 85.19 161 GLY A N 1
ATOM 1331 C CA . GLY A 1 161 ? 10.666 -6.239 8.676 1.00 85.19 161 GLY A CA 1
ATOM 1332 C C . GLY A 1 161 ? 11.007 -5.096 9.637 1.00 85.19 161 GLY A C 1
ATOM 1333 O O . GLY A 1 161 ? 10.384 -4.945 10.680 1.00 85.19 161 GLY A O 1
ATOM 1334 N N . VAL A 1 162 ? 11.995 -4.276 9.266 1.00 87.19 162 VAL A N 1
ATOM 1335 C CA . VAL A 1 162 ? 12.324 -3.032 9.996 1.00 87.19 162 VAL A CA 1
ATOM 1336 C C . VAL A 1 162 ? 11.265 -1.941 9.822 1.00 87.19 162 VAL A C 1
ATOM 1338 O O . VAL A 1 162 ? 11.206 -1.016 10.619 1.00 87.19 162 VAL A O 1
ATOM 1341 N N . TYR A 1 163 ? 10.417 -2.079 8.801 1.00 88.94 163 TYR A N 1
ATOM 1342 C CA . TYR A 1 163 ? 9.244 -1.250 8.554 1.00 88.94 163 TYR A CA 1
ATOM 1343 C C . TYR A 1 163 ? 7.999 -2.120 8.679 1.00 88.94 163 TYR A C 1
ATOM 1345 O O . TYR A 1 163 ? 7.920 -3.160 8.014 1.00 88.94 163 TYR A O 1
ATOM 1353 N N . TYR A 1 164 ? 7.061 -1.704 9.524 1.00 91.38 164 TYR A N 1
ATOM 1354 C CA . TYR A 1 164 ? 5.752 -2.337 9.669 1.00 91.38 164 TYR A CA 1
ATOM 1355 C C . TYR A 1 164 ? 4.737 -1.364 10.268 1.00 91.38 164 TYR A C 1
ATOM 1357 O O . TYR A 1 164 ? 5.106 -0.358 10.874 1.00 91.38 164 TYR A O 1
ATOM 1365 N N . GLU A 1 165 ? 3.461 -1.658 10.082 1.00 93.69 165 GLU A N 1
ATOM 1366 C CA . GLU A 1 165 ? 2.336 -0.886 10.590 1.00 93.69 165 GLU A CA 1
ATOM 1367 C C . GLU A 1 165 ? 1.547 -1.723 11.597 1.00 93.69 165 GLU A C 1
ATOM 1369 O O . GLU A 1 165 ? 1.408 -2.937 11.440 1.00 93.69 165 GLU A O 1
ATOM 1374 N N . THR A 1 166 ? 1.017 -1.074 12.630 1.00 95.19 166 THR A N 1
ATOM 1375 C CA . THR A 1 166 ? -0.013 -1.647 13.502 1.00 95.19 166 THR A CA 1
ATOM 1376 C C . THR A 1 166 ? -1.223 -0.724 13.541 1.00 95.19 166 THR A C 1
ATOM 1378 O O . THR A 1 166 ? -1.100 0.486 13.330 1.00 95.19 166 THR A O 1
ATOM 1381 N N . TYR A 1 167 ? -2.407 -1.298 13.765 1.00 96.88 167 TYR A N 1
ATOM 1382 C CA . TYR A 1 167 ? -3.674 -0.588 13.620 1.00 96.88 167 TYR A CA 1
ATOM 1383 C C . TYR A 1 167 ? -4.563 -0.739 14.843 1.00 96.88 167 TYR A C 1
ATOM 1385 O O . TYR A 1 167 ? -4.653 -1.807 15.452 1.00 96.88 167 TYR A O 1
ATOM 1393 N N . ARG A 1 168 ? -5.258 0.349 15.173 1.00 95.81 168 ARG A N 1
ATOM 1394 C CA . ARG A 1 168 ? -6.220 0.419 16.271 1.00 95.81 168 ARG A CA 1
ATOM 1395 C C . ARG A 1 168 ? -7.457 1.190 15.848 1.00 95.81 168 ARG A C 1
ATOM 1397 O O . ARG A 1 168 ? -7.388 2.081 15.008 1.00 95.81 168 ARG A O 1
ATOM 1404 N N . LEU A 1 169 ? -8.580 0.900 16.488 1.00 95.25 169 LEU A N 1
ATOM 1405 C CA . LEU A 1 169 ? -9.830 1.632 16.305 1.00 95.25 169 LEU A CA 1
ATOM 1406 C C . LEU A 1 169 ? -10.148 2.449 17.553 1.00 95.25 169 LEU A C 1
ATOM 1408 O O . LEU A 1 169 ? -10.053 1.956 18.678 1.00 95.25 169 LEU A O 1
ATOM 1412 N N . LYS A 1 170 ? -10.564 3.699 17.357 1.00 93.38 170 LYS A N 1
ATOM 1413 C CA . LYS A 1 170 ? -11.040 4.587 18.420 1.00 93.38 170 LYS A CA 1
ATOM 1414 C C . LYS A 1 170 ? -12.489 4.961 18.138 1.00 93.38 170 LYS A C 1
ATOM 1416 O O . LYS A 1 170 ? -12.765 5.766 17.254 1.00 93.38 170 LYS A O 1
ATOM 1421 N N . LEU A 1 171 ? -13.431 4.388 18.886 1.00 91.19 171 LEU A N 1
ATOM 1422 C CA . LEU A 1 171 ? -14.813 4.873 18.876 1.00 91.19 171 LEU A CA 1
ATOM 1423 C C . LEU A 1 171 ? -14.859 6.273 19.503 1.00 91.19 171 LEU A C 1
ATOM 1425 O O . LEU A 1 171 ? -14.261 6.500 20.558 1.00 91.19 171 LEU A O 1
ATOM 1429 N N . ARG A 1 172 ? -15.550 7.232 18.876 1.00 86.81 172 ARG A N 1
ATOM 1430 C CA . ARG A 1 172 ? -15.622 8.592 19.433 1.00 86.81 172 ARG A CA 1
ATOM 1431 C C . ARG A 1 172 ? -16.388 8.562 20.749 1.00 86.81 172 ARG A C 1
ATOM 1433 O O . ARG A 1 172 ? -17.449 7.950 20.848 1.00 86.81 172 ARG A O 1
ATOM 1440 N N . GLY A 1 173 ? -15.828 9.226 21.755 1.00 84.50 173 GLY A N 1
ATOM 1441 C CA . GLY A 1 173 ? -16.335 9.204 23.127 1.00 84.50 173 GLY A CA 1
ATOM 1442 C C . GLY A 1 173 ? -15.908 7.978 23.942 1.00 84.50 173 GLY A C 1
ATOM 1443 O O . GLY A 1 173 ? -16.056 7.999 25.160 1.00 84.50 173 GLY A O 1
ATOM 1444 N N . ALA A 1 174 ? -15.328 6.941 23.326 1.00 86.81 174 ALA A N 1
ATOM 1445 C CA . ALA A 1 174 ? -14.776 5.817 24.073 1.00 86.81 174 ALA A CA 1
ATOM 1446 C C . ALA A 1 174 ? -13.419 6.180 24.693 1.00 86.81 174 ALA A C 1
ATOM 1448 O O . ALA A 1 174 ? -12.550 6.785 24.055 1.00 86.81 174 ALA A O 1
ATOM 1449 N N . ALA A 1 175 ? -13.210 5.764 25.943 1.00 84.81 175 ALA A N 1
ATOM 1450 C CA . ALA A 1 175 ? -11.937 5.961 26.630 1.00 84.81 175 ALA A CA 1
ATOM 1451 C C . ALA A 1 175 ? -10.826 5.104 26.002 1.00 84.81 175 ALA A C 1
ATOM 1453 O O . ALA A 1 175 ? -9.724 5.596 25.760 1.00 84.81 175 ALA A O 1
ATOM 1454 N N . GLN A 1 176 ? -11.129 3.851 25.665 1.00 87.25 176 GLN A N 1
ATOM 1455 C CA . GLN A 1 176 ? -10.153 2.877 25.174 1.00 87.25 176 GLN A CA 1
ATOM 1456 C C . GLN A 1 176 ? -10.160 2.736 23.647 1.00 87.25 176 GLN A C 1
ATOM 1458 O O . GLN A 1 176 ? -11.128 3.081 22.969 1.00 87.25 176 GLN A O 1
ATOM 1463 N N . THR A 1 177 ? -9.038 2.251 23.122 1.00 92.19 177 THR A N 1
ATOM 1464 C CA . THR A 1 177 ? -8.864 1.827 21.729 1.00 92.19 177 THR A CA 1
ATOM 1465 C C . THR A 1 177 ? -9.006 0.316 21.618 1.00 92.19 177 THR A C 1
ATOM 1467 O O . THR A 1 177 ? -8.732 -0.406 22.572 1.00 92.19 177 THR A O 1
ATOM 1470 N N . MET A 1 178 ? -9.392 -0.163 20.440 1.00 91.94 178 MET A N 1
ATOM 1471 C CA . MET A 1 178 ? -9.438 -1.585 20.113 1.00 91.94 178 MET A CA 1
ATOM 1472 C C . MET A 1 178 ? -8.263 -1.952 19.209 1.00 91.94 178 MET A C 1
ATOM 1474 O O . MET A 1 178 ? -8.117 -1.370 18.136 1.00 91.94 178 MET A O 1
ATOM 1478 N N . GLU A 1 179 ? -7.449 -2.916 19.627 1.00 93.06 179 GLU A N 1
ATOM 1479 C CA . GLU A 1 179 ? -6.336 -3.443 18.829 1.00 93.06 179 GLU A CA 1
ATOM 1480 C C . GLU A 1 179 ? -6.836 -4.279 17.644 1.00 93.06 179 GLU A C 1
ATOM 1482 O O . GLU A 1 179 ? -7.715 -5.129 17.797 1.00 93.06 179 GLU A O 1
ATOM 1487 N N . MET A 1 180 ? -6.237 -4.084 16.468 1.00 94.69 180 MET A N 1
ATOM 1488 C CA . MET A 1 180 ? -6.503 -4.893 15.276 1.00 94.69 180 MET A CA 1
ATOM 1489 C C . MET A 1 180 ? -5.389 -5.932 15.094 1.00 94.69 180 MET A C 1
ATOM 1491 O O . MET A 1 180 ? -4.498 -5.790 14.257 1.00 94.69 180 MET A O 1
ATOM 1495 N N . SER A 1 181 ? -5.418 -6.982 15.918 1.00 91.31 181 SER A N 1
ATOM 1496 C CA . SER A 1 181 ? -4.353 -7.994 15.950 1.00 91.31 181 SER A CA 1
ATOM 1497 C C . SER A 1 181 ? -4.153 -8.694 14.598 1.00 91.31 181 SER A C 1
ATOM 1499 O O . SER A 1 181 ? -5.109 -9.119 13.941 1.00 91.31 181 SER A O 1
ATOM 1501 N N . GLY A 1 182 ? -2.887 -8.816 14.189 1.00 91.69 182 GLY A N 1
ATOM 1502 C CA . GLY A 1 182 ? -2.468 -9.469 12.947 1.00 91.69 182 GLY A CA 1
ATOM 1503 C C . GLY A 1 182 ? -2.781 -8.694 11.664 1.00 91.69 182 GLY A C 1
ATOM 1504 O O . GLY A 1 182 ? -2.486 -9.195 10.584 1.00 91.69 182 GLY A O 1
ATOM 1505 N N . VAL A 1 183 ? -3.381 -7.505 11.753 1.00 94.94 183 VAL A N 1
ATOM 1506 C CA . VAL A 1 183 ? -3.688 -6.687 10.577 1.00 94.94 183 VAL A CA 1
ATOM 1507 C C . VAL A 1 183 ? -2.414 -6.080 9.999 1.00 94.94 183 VAL A C 1
ATOM 1509 O O . VAL A 1 183 ? -1.635 -5.452 10.708 1.00 94.94 183 VAL A O 1
ATOM 1512 N N . GLU A 1 184 ? -2.220 -6.276 8.697 1.00 93.19 184 GLU A N 1
ATOM 1513 C CA . GLU A 1 184 ? -1.014 -5.877 7.959 1.00 93.19 184 GLU A CA 1
ATOM 1514 C C . GLU A 1 184 ? -1.203 -4.545 7.219 1.00 93.19 184 GLU A C 1
ATOM 1516 O O . GLU A 1 184 ? -0.238 -3.852 6.911 1.00 93.19 184 GLU A O 1
ATOM 1521 N N . TRP A 1 185 ? -2.451 -4.194 6.912 1.00 95.19 185 TRP A N 1
ATOM 1522 C CA . TRP A 1 185 ? -2.852 -2.937 6.286 1.00 95.19 185 TRP A CA 1
ATOM 1523 C C . TRP A 1 185 ? -4.331 -2.695 6.582 1.00 95.19 185 TRP A C 1
ATOM 1525 O O . TRP A 1 185 ? -5.114 -3.644 6.541 1.00 95.19 185 TRP A O 1
ATOM 1535 N N . ALA A 1 186 ? -4.729 -1.452 6.851 1.00 97.12 186 ALA A N 1
ATOM 1536 C CA . ALA A 1 186 ? -6.128 -1.076 7.039 1.00 97.12 186 ALA A CA 1
ATOM 1537 C C . ALA A 1 186 ? -6.424 0.325 6.503 1.00 97.12 186 ALA A C 1
ATOM 1539 O O . ALA A 1 186 ? -5.551 1.196 6.489 1.00 97.12 186 ALA A O 1
ATOM 1540 N N . GLU A 1 187 ? -7.671 0.537 6.089 1.00 96.19 187 GLU A N 1
ATOM 1541 C CA . GLU A 1 187 ? -8.140 1.790 5.508 1.00 96.19 187 GLU A CA 1
ATOM 1542 C C . GLU A 1 187 ? -9.669 1.943 5.629 1.00 96.19 187 GLU A C 1
ATOM 1544 O O . GLU A 1 187 ? -10.402 0.964 5.789 1.00 96.19 187 GLU A O 1
ATOM 1549 N N . TRP A 1 188 ? -10.160 3.179 5.536 1.00 95.75 188 TRP A N 1
ATOM 1550 C CA . TRP A 1 188 ? -11.556 3.475 5.219 1.00 95.75 188 TRP A CA 1
ATOM 1551 C C . TRP A 1 188 ? -11.724 3.553 3.703 1.00 95.75 188 TRP A C 1
ATOM 1553 O O . TRP A 1 188 ? -11.127 4.418 3.056 1.00 95.75 188 TRP A O 1
ATOM 1563 N N . ASP A 1 189 ? -12.558 2.683 3.133 1.00 93.31 189 ASP A N 1
ATOM 1564 C CA . ASP A 1 189 ? -12.888 2.773 1.710 1.00 93.31 189 ASP A CA 1
ATOM 1565 C C . ASP A 1 189 ? -13.760 4.007 1.403 1.00 93.31 189 ASP A C 1
ATOM 1567 O O . ASP A 1 189 ? -14.222 4.724 2.298 1.00 93.31 189 ASP A O 1
ATOM 1571 N N . PHE A 1 190 ? -14.018 4.271 0.119 1.00 90.31 190 PHE A N 1
ATOM 1572 C CA . PHE A 1 190 ? -14.817 5.433 -0.291 1.00 90.31 190 PHE A CA 1
ATOM 1573 C C . PHE A 1 190 ? -16.274 5.386 0.209 1.00 90.31 190 PHE A C 1
ATOM 1575 O O . PHE A 1 190 ? -16.947 6.416 0.248 1.00 90.31 190 PHE A O 1
ATOM 1582 N N . ARG A 1 191 ? -16.762 4.203 0.608 1.00 91.25 191 ARG A N 1
ATOM 1583 C CA . ARG A 1 191 ? -18.097 3.970 1.177 1.00 91.25 191 ARG A CA 1
ATOM 1584 C C . ARG A 1 191 ? -18.101 4.142 2.702 1.00 91.25 191 ARG A C 1
ATOM 1586 O O . ARG A 1 191 ? -19.159 4.049 3.321 1.00 91.25 191 ARG A O 1
ATOM 1593 N N . GLY A 1 192 ? -16.940 4.390 3.312 1.00 91.81 192 GLY A N 1
ATOM 1594 C CA . GLY A 1 192 ? -16.758 4.506 4.757 1.00 91.81 192 GLY A CA 1
ATOM 1595 C C . GLY A 1 192 ? -16.750 3.164 5.491 1.00 91.81 192 GLY A C 1
ATOM 1596 O O . GLY A 1 192 ? -16.936 3.140 6.710 1.00 91.81 192 GLY A O 1
ATOM 1597 N N . ARG A 1 193 ? -16.551 2.048 4.778 1.00 94.06 193 ARG A N 1
ATOM 1598 C CA . ARG A 1 193 ? -16.351 0.730 5.388 1.00 94.06 193 ARG A CA 1
ATOM 1599 C C . ARG A 1 193 ? -14.914 0.606 5.863 1.00 94.06 193 ARG A C 1
ATOM 1601 O O . ARG A 1 193 ? -13.991 1.050 5.180 1.00 94.06 193 ARG A O 1
ATOM 1608 N N . LEU A 1 194 ? -14.725 -0.045 7.006 1.00 95.81 194 LEU A N 1
ATOM 1609 C CA . LEU A 1 194 ? -13.396 -0.483 7.402 1.00 95.81 194 LEU A CA 1
ATOM 1610 C C . LEU A 1 194 ? -13.001 -1.638 6.493 1.00 95.81 194 LEU A C 1
ATOM 1612 O O . LEU A 1 194 ? -13.757 -2.608 6.372 1.00 95.81 194 LEU A O 1
ATOM 1616 N N . ILE A 1 195 ? -11.835 -1.530 5.877 1.00 96.75 195 ILE A N 1
ATOM 1617 C CA . ILE A 1 195 ? -11.229 -2.573 5.062 1.00 96.75 195 ILE A CA 1
ATOM 1618 C C . ILE A 1 195 ? -9.811 -2.837 5.544 1.00 96.75 195 ILE A C 1
ATOM 1620 O O . ILE A 1 195 ? -9.118 -1.918 5.973 1.00 96.75 195 ILE A O 1
ATOM 1624 N N . PHE A 1 196 ? -9.381 -4.093 5.516 1.00 97.44 196 PHE A N 1
ATOM 1625 C CA . PHE A 1 196 ? -8.053 -4.461 5.996 1.00 97.44 196 PHE A CA 1
ATOM 1626 C C . PHE A 1 196 ? -7.559 -5.778 5.402 1.00 97.44 196 PHE A C 1
ATOM 1628 O O . PHE A 1 196 ? -8.346 -6.570 4.885 1.00 97.44 196 PHE A O 1
ATOM 1635 N N . THR A 1 197 ? -6.254 -6.025 5.494 1.00 95.69 197 THR A N 1
ATOM 1636 C CA . THR A 1 197 ? -5.641 -7.308 5.140 1.00 95.69 197 THR A CA 1
ATOM 1637 C C . THR A 1 197 ? -5.067 -8.001 6.363 1.00 95.69 197 THR A C 1
ATOM 1639 O O . THR A 1 197 ? -4.496 -7.361 7.249 1.00 95.69 197 THR A O 1
ATOM 1642 N N . ARG A 1 198 ? -5.201 -9.325 6.403 1.00 93.56 198 ARG A N 1
ATOM 1643 C CA . ARG A 1 198 ? -4.629 -10.173 7.450 1.00 93.56 198 ARG A CA 1
ATOM 1644 C C . ARG A 1 198 ? -4.391 -11.573 6.904 1.00 93.56 198 ARG A C 1
ATOM 1646 O O . ARG A 1 198 ? -5.311 -12.183 6.362 1.00 93.56 198 ARG A O 1
ATOM 1653 N N . GLY A 1 199 ? -3.172 -12.087 7.060 1.00 89.81 199 GLY A N 1
ATOM 1654 C CA . GLY A 1 199 ? -2.855 -13.485 6.753 1.00 89.81 199 GLY A CA 1
ATOM 1655 C C . GLY A 1 199 ? -3.116 -13.881 5.296 1.00 89.81 199 GLY A C 1
ATOM 1656 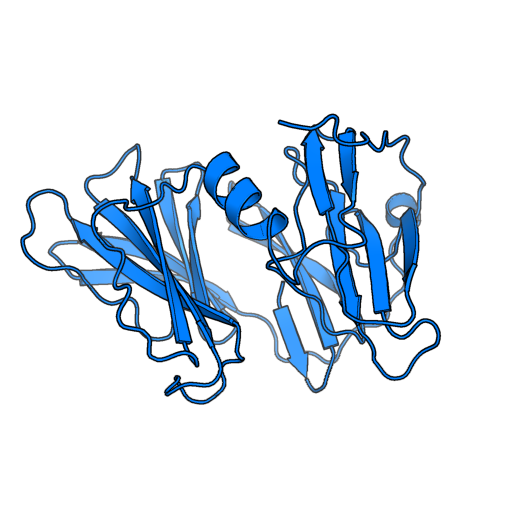O O . GLY A 1 199 ? -3.583 -14.987 5.043 1.00 89.81 199 GLY A O 1
ATOM 1657 N N . GLY A 1 200 ? -2.855 -12.982 4.341 1.00 89.50 200 GLY A N 1
ATOM 1658 C CA . GLY A 1 200 ? -3.068 -13.251 2.912 1.00 89.50 200 GLY A CA 1
ATOM 1659 C C . GLY A 1 200 ? -4.517 -13.121 2.422 1.00 89.50 200 GLY A C 1
ATOM 1660 O O . GLY A 1 200 ? -4.795 -13.464 1.274 1.00 89.50 200 GLY A O 1
ATOM 1661 N N . ALA A 1 201 ? -5.420 -12.600 3.253 1.00 93.50 201 ALA A N 1
ATOM 1662 C CA . ALA A 1 201 ? -6.807 -12.317 2.897 1.00 93.50 201 ALA A CA 1
ATOM 1663 C C . ALA A 1 201 ? -7.153 -10.834 3.109 1.00 93.50 201 ALA A C 1
ATOM 1665 O O . ALA A 1 201 ? -6.500 -10.136 3.891 1.00 93.50 201 ALA A O 1
ATOM 1666 N N . ALA A 1 202 ? -8.177 -10.362 2.399 1.00 96.69 202 ALA A N 1
ATOM 1667 C CA . ALA A 1 202 ? -8.771 -9.040 2.547 1.00 96.69 202 ALA A CA 1
ATOM 1668 C C . ALA A 1 202 ? -10.165 -9.155 3.172 1.00 96.69 202 ALA A C 1
ATOM 1670 O O . ALA A 1 202 ? -10.949 -10.042 2.829 1.00 96.69 202 ALA A O 1
ATOM 1671 N N . TYR A 1 203 ? -10.478 -8.226 4.066 1.00 97.38 203 TYR A N 1
ATOM 1672 C CA . TYR A 1 203 ? -11.690 -8.214 4.870 1.00 97.38 203 TYR A CA 1
ATOM 1673 C C . TYR A 1 203 ? -12.328 -6.830 4.848 1.00 97.38 203 TYR A C 1
ATOM 1675 O O . TYR A 1 203 ? -11.663 -5.813 4.637 1.00 97.38 203 TYR A O 1
ATOM 1683 N N . THR A 1 204 ? -13.621 -6.794 5.143 1.00 96.88 204 THR A N 1
ATOM 1684 C CA . THR A 1 204 ? -14.299 -5.609 5.663 1.00 96.88 204 THR A CA 1
ATOM 1685 C C . THR A 1 204 ? -14.831 -5.900 7.056 1.00 96.88 204 THR A C 1
ATOM 1687 O O . THR A 1 204 ? -15.032 -7.061 7.408 1.00 96.88 204 THR A O 1
ATOM 1690 N N . ALA A 1 205 ? -15.078 -4.871 7.860 1.00 94.38 205 ALA A N 1
ATOM 1691 C CA . ALA A 1 205 ? -15.720 -5.063 9.148 1.00 94.38 205 ALA A CA 1
ATOM 1692 C C . ALA A 1 205 ? -16.641 -3.916 9.552 1.00 94.38 205 ALA A C 1
ATOM 1694 O O . ALA A 1 205 ? -16.476 -2.765 9.141 1.00 94.38 205 ALA A O 1
ATOM 1695 N N . LEU A 1 206 ? -17.595 -4.261 10.413 1.00 90.50 206 LEU A N 1
ATOM 1696 C CA . LEU A 1 206 ? -18.385 -3.319 11.191 1.00 90.50 206 LEU A CA 1
ATOM 1697 C C . LEU A 1 206 ? -17.888 -3.315 12.633 1.00 90.50 206 LEU A C 1
ATOM 1699 O O . LEU A 1 206 ? -17.523 -4.356 13.175 1.00 90.50 206 LEU A O 1
ATOM 1703 N N . VAL A 1 207 ? -17.916 -2.143 13.260 1.00 85.06 207 VAL A N 1
ATOM 1704 C CA . VAL A 1 207 ? -17.667 -2.009 14.696 1.00 85.06 207 VAL A CA 1
ATOM 1705 C C . VAL A 1 207 ? -19.019 -1.903 15.387 1.00 85.06 207 VAL A C 1
ATOM 1707 O O . VAL A 1 207 ? -19.702 -0.890 15.242 1.00 85.06 207 VAL A O 1
ATOM 1710 N N . LEU A 1 208 ? -19.416 -2.953 16.103 1.00 82.31 208 LEU A N 1
ATOM 1711 C CA . LEU A 1 208 ? -20.681 -3.033 16.834 1.00 82.31 208 LEU A CA 1
ATOM 1712 C C . LEU A 1 208 ? -20.370 -3.272 18.310 1.00 82.31 208 LEU A C 1
ATOM 1714 O O . LEU A 1 208 ? -19.728 -4.262 18.641 1.00 82.31 208 LEU A O 1
ATOM 1718 N N . ASP A 1 209 ? -20.771 -2.344 19.180 1.00 78.31 209 ASP A N 1
ATOM 1719 C CA . ASP A 1 209 ? -20.607 -2.446 20.640 1.00 78.31 209 ASP A CA 1
ATOM 1720 C C . ASP A 1 209 ? -19.185 -2.816 21.107 1.00 78.31 209 ASP A C 1
ATOM 1722 O O . ASP A 1 209 ? -18.987 -3.580 22.048 1.00 78.31 209 ASP A O 1
ATOM 1726 N N . GLY A 1 210 ? -18.164 -2.272 20.436 1.00 76.25 210 GLY A N 1
ATOM 1727 C CA . GLY A 1 210 ? -16.764 -2.558 20.764 1.00 76.25 210 GLY A CA 1
ATOM 1728 C C . GLY A 1 210 ? -16.267 -3.925 20.280 1.00 76.25 210 GLY A C 1
ATOM 1729 O O . GLY A 1 210 ? -15.211 -4.377 20.714 1.00 76.25 210 GLY A O 1
ATOM 1730 N N . ILE A 1 211 ? -16.999 -4.575 19.374 1.00 83.44 211 ILE A N 1
ATOM 1731 C CA . ILE A 1 211 ? -16.622 -5.829 18.720 1.00 83.44 211 ILE A CA 1
ATOM 1732 C C . ILE A 1 211 ? -16.483 -5.587 17.218 1.00 83.44 211 ILE A C 1
ATOM 1734 O O . ILE A 1 211 ? -17.282 -4.878 16.601 1.00 83.44 211 ILE A O 1
ATOM 1738 N N . LEU A 1 212 ? -15.451 -6.189 16.628 1.00 88.75 212 LEU A N 1
ATOM 1739 C CA . LEU A 1 212 ? -15.234 -6.176 15.191 1.00 88.75 212 LEU A CA 1
ATOM 1740 C C . LEU A 1 212 ? -15.969 -7.362 14.557 1.00 88.75 212 LEU A C 1
ATOM 1742 O O . LEU A 1 212 ? -15.587 -8.513 14.754 1.00 88.75 212 LEU A O 1
ATOM 1746 N N . VAL A 1 213 ? -17.037 -7.086 13.812 1.00 93.00 213 VAL A N 1
ATOM 1747 C CA . VAL A 1 213 ? -17.751 -8.097 13.026 1.00 93.00 213 VAL A CA 1
ATOM 1748 C C . VAL A 1 213 ? -17.178 -8.087 11.621 1.00 93.00 213 VAL A C 1
ATOM 1750 O O . VAL A 1 213 ? -17.452 -7.184 10.828 1.00 93.00 213 VAL A O 1
ATOM 1753 N N . GLU A 1 214 ? -16.341 -9.076 11.343 1.00 95.38 214 GLU A N 1
ATOM 1754 C CA . GLU A 1 214 ? -15.561 -9.169 10.117 1.00 95.38 214 GLU A CA 1
ATOM 1755 C C . GLU A 1 214 ? -16.282 -9.990 9.042 1.00 95.38 214 GLU A C 1
ATOM 1757 O O . GLU A 1 214 ? -16.968 -10.974 9.322 1.00 95.38 214 GLU A O 1
ATOM 1762 N N . ARG A 1 215 ? -16.087 -9.596 7.786 1.00 96.25 215 ARG A N 1
ATOM 1763 C CA . ARG A 1 215 ? -16.520 -10.320 6.596 1.00 96.25 215 ARG A CA 1
ATOM 1764 C C . ARG A 1 215 ? -15.345 -10.417 5.639 1.00 96.25 215 ARG A C 1
ATOM 1766 O O . ARG A 1 215 ? -14.794 -9.400 5.221 1.00 96.25 215 ARG A O 1
ATOM 1773 N N . GLU A 1 216 ? -14.998 -11.637 5.269 1.00 97.25 216 GLU A N 1
ATOM 1774 C CA . GLU A 1 216 ? -14.005 -11.900 4.235 1.00 97.25 216 GLU A CA 1
ATOM 1775 C C . GLU A 1 216 ? -14.499 -11.389 2.874 1.00 97.25 216 GLU A C 1
ATOM 1777 O O . GLU A 1 216 ? -15.667 -11.555 2.516 1.00 97.25 216 GLU A O 1
ATOM 1782 N N . LEU A 1 217 ? -13.616 -10.716 2.142 1.00 96.88 217 LEU A N 1
ATOM 1783 C CA . LEU A 1 217 ? -13.871 -10.233 0.784 1.00 96.88 217 LEU A CA 1
ATOM 1784 C C . LEU A 1 217 ? -13.093 -11.035 -0.255 1.00 96.88 217 LEU A C 1
ATOM 1786 O O . LEU A 1 217 ? -13.566 -11.209 -1.374 1.00 96.88 217 LEU A O 1
ATOM 1790 N N . TYR A 1 218 ? -11.892 -11.486 0.105 1.00 95.56 218 TYR A N 1
ATOM 1791 C CA . TYR A 1 218 ? -10.991 -12.190 -0.795 1.00 95.56 218 TYR A CA 1
ATOM 1792 C C . TYR A 1 218 ? -9.944 -12.973 -0.010 1.00 95.56 218 TYR A C 1
ATOM 1794 O O . TYR A 1 218 ? -9.389 -12.466 0.966 1.00 95.56 218 TYR A O 1
ATOM 1802 N N . VAL A 1 219 ? -9.619 -14.171 -0.489 1.00 92.94 219 VAL A N 1
ATOM 1803 C CA . VAL A 1 219 ? -8.496 -14.981 -0.010 1.00 92.94 219 VAL A CA 1
ATOM 1804 C C . VAL A 1 219 ? -7.598 -15.255 -1.189 1.00 92.94 219 VAL A C 1
ATOM 1806 O O . VAL A 1 219 ? -8.045 -15.784 -2.206 1.00 92.94 219 VAL A O 1
ATOM 1809 N N . ALA A 1 220 ? -6.327 -14.912 -1.046 1.00 83.12 220 ALA A N 1
ATOM 1810 C CA . ALA A 1 220 ? -5.389 -15.130 -2.120 1.00 83.12 220 ALA A CA 1
ATOM 1811 C C . ALA A 1 220 ? -5.041 -16.617 -2.250 1.00 83.12 220 ALA A C 1
ATOM 1813 O O . ALA A 1 220 ? -4.642 -17.263 -1.277 1.00 83.12 220 ALA A O 1
ATOM 1814 N N . THR A 1 221 ? -5.166 -17.168 -3.455 1.00 75.81 221 THR A N 1
ATOM 1815 C CA . THR A 1 221 ? -4.902 -18.589 -3.718 1.00 75.81 221 THR A CA 1
ATOM 1816 C C . THR A 1 221 ? -3.414 -18.900 -3.537 1.00 75.81 221 THR A C 1
ATOM 1818 O O . THR A 1 221 ? -2.553 -18.089 -3.877 1.00 75.81 221 THR A O 1
ATOM 1821 N N . ASN A 1 222 ? -3.049 -20.072 -3.008 1.00 66.81 222 ASN A N 1
ATOM 1822 C CA . ASN A 1 222 ? -1.642 -20.501 -2.864 1.00 66.81 222 ASN A CA 1
ATOM 1823 C C . ASN A 1 222 ? -0.997 -20.923 -4.204 1.00 66.81 222 ASN A C 1
ATOM 1825 O O . ASN A 1 222 ? -0.185 -21.848 -4.253 1.00 66.81 222 ASN A O 1
ATOM 1829 N N . GLU A 1 223 ? -1.378 -20.273 -5.299 1.00 68.25 223 GLU A N 1
ATOM 1830 C CA . GLU A 1 223 ? -0.929 -20.609 -6.643 1.00 68.25 223 GLU A CA 1
ATOM 1831 C C . GLU A 1 223 ? 0.552 -20.286 -6.866 1.00 68.25 223 GLU A C 1
ATOM 1833 O O . GLU A 1 223 ? 1.145 -19.402 -6.236 1.00 68.25 223 GLU A O 1
ATOM 1838 N N . GLN A 1 224 ? 1.165 -21.054 -7.770 1.00 71.50 224 GLN A N 1
ATOM 1839 C CA . GLN A 1 224 ? 2.511 -20.770 -8.249 1.00 71.50 224 GLN A CA 1
ATOM 1840 C C . GLN A 1 224 ? 2.502 -19.454 -9.040 1.00 71.50 224 GLN A C 1
ATOM 1842 O O . GLN A 1 224 ? 1.532 -19.192 -9.748 1.00 71.50 224 GLN A O 1
ATOM 1847 N N . PRO A 1 225 ? 3.572 -18.641 -8.961 1.00 80.69 225 PRO A N 1
ATOM 1848 C CA . PRO A 1 225 ? 3.668 -17.421 -9.750 1.00 80.69 225 PRO A CA 1
ATOM 1849 C C . PRO A 1 225 ? 3.476 -17.691 -11.248 1.00 80.69 225 PRO A C 1
ATOM 1851 O O . PRO A 1 225 ? 4.297 -18.369 -11.868 1.00 80.69 225 PRO A O 1
ATOM 1854 N N . ASP A 1 226 ? 2.416 -17.134 -11.832 1.00 76.94 226 ASP A N 1
ATOM 1855 C CA . ASP A 1 226 ? 2.220 -17.136 -13.279 1.00 76.94 226 ASP A CA 1
ATOM 1856 C C . ASP A 1 226 ? 3.063 -16.021 -13.914 1.00 76.94 226 ASP A C 1
ATOM 1858 O O . ASP A 1 226 ? 2.921 -14.835 -13.601 1.00 76.94 226 ASP A O 1
ATOM 1862 N N . CYS A 1 227 ? 3.972 -16.422 -14.802 1.00 70.88 227 CYS A N 1
ATOM 1863 C CA . CYS A 1 227 ? 4.882 -15.535 -15.522 1.00 70.88 227 CYS A CA 1
ATOM 1864 C C . CYS A 1 227 ? 4.335 -15.114 -16.894 1.00 70.88 227 CYS A C 1
ATOM 1866 O O . CYS A 1 227 ? 5.115 -14.666 -17.741 1.00 70.88 227 CYS A O 1
ATOM 1868 N N . ALA A 1 228 ? 3.032 -15.277 -17.140 1.00 78.25 228 ALA A N 1
ATOM 1869 C CA . ALA A 1 228 ? 2.406 -14.854 -18.381 1.00 78.25 228 ALA A CA 1
ATOM 1870 C C . ALA A 1 228 ? 2.746 -13.383 -18.710 1.00 78.25 228 ALA A C 1
ATOM 1872 O O . ALA A 1 228 ? 2.699 -12.507 -17.834 1.00 78.25 228 ALA A O 1
ATOM 1873 N N . PRO A 1 229 ? 3.108 -13.083 -19.973 1.00 82.25 229 PRO A N 1
ATOM 1874 C CA . PRO A 1 229 ? 3.321 -11.709 -20.392 1.00 82.25 229 PRO A CA 1
ATOM 1875 C C . PRO A 1 229 ? 2.003 -10.935 -20.270 1.00 82.25 229 PRO A C 1
ATOM 1877 O O . PRO A 1 229 ? 0.928 -11.494 -20.510 1.00 82.25 229 PRO A O 1
ATOM 1880 N N . PRO A 1 230 ? 2.050 -9.641 -19.925 1.00 87.81 230 PRO A N 1
ATOM 1881 C CA . PRO A 1 230 ? 0.832 -8.859 -19.828 1.00 87.81 230 PRO A CA 1
ATOM 1882 C C . PRO A 1 230 ? 0.247 -8.625 -21.239 1.00 87.81 230 PRO A C 1
ATOM 1884 O O . PRO A 1 230 ? 0.985 -8.661 -22.235 1.00 87.81 230 PRO A O 1
ATOM 1887 N N . PRO A 1 231 ? -1.056 -8.321 -21.359 1.00 90.81 231 PRO A N 1
ATOM 1888 C CA . PRO A 1 231 ? -1.666 -8.002 -22.646 1.00 90.81 231 PRO A CA 1
ATOM 1889 C C . PRO A 1 231 ? -0.989 -6.786 -23.294 1.00 90.81 231 PRO A C 1
ATOM 1891 O O . PRO A 1 231 ? -0.434 -5.928 -22.606 1.00 90.81 231 PRO A O 1
ATOM 1894 N N . GLY A 1 232 ? -1.062 -6.676 -24.624 1.00 90.00 232 GLY A N 1
ATOM 1895 C CA . GLY A 1 232 ? -0.380 -5.608 -25.371 1.00 90.00 232 GLY A CA 1
ATOM 1896 C C . GLY A 1 232 ? -0.724 -4.192 -24.889 1.0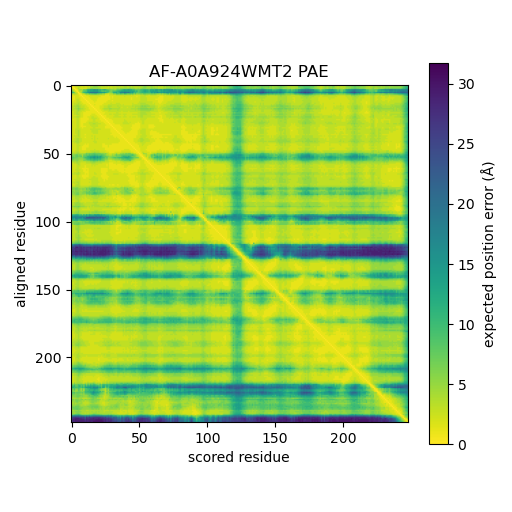0 90.00 232 GLY A C 1
ATOM 1897 O O . GLY A 1 232 ? 0.142 -3.320 -24.862 1.00 90.00 232 GLY A O 1
ATOM 1898 N N . ASP A 1 233 ? -1.954 -3.970 -24.419 1.00 89.25 233 ASP A N 1
ATOM 1899 C CA . ASP A 1 233 ? -2.390 -2.681 -23.870 1.00 89.25 233 ASP A CA 1
ATOM 1900 C C . ASP A 1 233 ? -1.664 -2.286 -22.578 1.00 89.25 233 ASP A C 1
ATOM 1902 O O . ASP A 1 233 ? -1.407 -1.101 -22.358 1.00 89.25 233 ASP A O 1
ATOM 1906 N N . ALA A 1 234 ? -1.265 -3.259 -21.755 1.00 91.69 234 ALA A N 1
ATOM 1907 C CA . ALA A 1 234 ? -0.516 -3.021 -20.524 1.00 91.69 234 ALA A CA 1
ATOM 1908 C C . ALA A 1 234 ? 0.911 -2.502 -20.788 1.00 91.69 234 ALA A C 1
ATOM 1910 O O . ALA A 1 234 ? 1.513 -1.879 -19.917 1.00 91.69 234 ALA A O 1
ATOM 1911 N N . GLN A 1 235 ? 1.433 -2.735 -21.995 1.00 92.50 235 GLN A N 1
ATOM 1912 C CA . GLN A 1 235 ? 2.791 -2.370 -22.409 1.00 92.50 235 GLN A CA 1
ATOM 1913 C C . GLN A 1 235 ? 2.834 -1.029 -23.156 1.00 92.50 235 GLN A C 1
ATOM 1915 O O . GLN A 1 235 ? 3.910 -0.495 -23.419 1.00 92.50 235 GLN A O 1
ATOM 1920 N N . LYS A 1 236 ? 1.670 -0.466 -23.514 1.00 91.06 236 LYS A N 1
ATOM 1921 C CA . LYS A 1 236 ? 1.594 0.785 -24.274 1.00 91.06 236 LYS A CA 1
ATOM 1922 C C . LYS A 1 236 ? 2.161 1.949 -23.455 1.00 91.06 236 LYS A C 1
ATOM 1924 O O . LYS A 1 236 ? 1.615 2.221 -22.373 1.00 91.06 236 LYS A O 1
ATOM 1929 N N . PRO A 1 237 ? 3.154 2.691 -23.988 1.00 91.19 237 PRO A N 1
ATOM 1930 C CA . PRO A 1 237 ? 3.664 3.897 -23.351 1.00 91.19 237 PRO A CA 1
ATOM 1931 C C . PRO A 1 237 ? 2.537 4.869 -22.997 1.00 91.19 237 PRO A C 1
ATOM 1933 O O . PRO A 1 237 ? 1.538 4.979 -23.713 1.00 91.19 237 PRO A O 1
ATOM 1936 N N . ALA A 1 238 ? 2.699 5.585 -21.890 1.00 90.81 238 ALA A N 1
ATOM 1937 C CA . ALA A 1 238 ? 1.833 6.695 -21.517 1.00 90.81 238 ALA A CA 1
ATOM 1938 C C . ALA A 1 238 ? 2.626 8.002 -21.606 1.00 90.81 238 ALA A C 1
ATOM 1940 O O . ALA A 1 238 ? 3.794 8.051 -21.218 1.00 90.81 238 ALA A O 1
ATOM 1941 N N . GLN A 1 239 ? 1.987 9.064 -22.101 1.00 93.38 239 GLN A N 1
ATOM 1942 C CA . GLN A 1 239 ? 2.528 10.416 -21.980 1.00 93.38 239 GLN A CA 1
ATOM 1943 C C . GLN A 1 239 ? 2.397 10.851 -20.519 1.00 93.38 239 GLN A C 1
ATOM 1945 O O . GLN A 1 239 ? 1.294 11.170 -20.070 1.00 93.38 239 GLN A O 1
ATOM 1950 N N . LEU A 1 240 ? 3.510 10.806 -19.787 1.00 95.44 240 LEU A N 1
ATOM 1951 C CA . LEU A 1 240 ? 3.603 11.220 -18.390 1.00 95.44 240 LEU A CA 1
ATOM 1952 C C . LEU A 1 240 ? 4.616 12.355 -18.268 1.00 95.44 240 LEU A C 1
ATOM 1954 O O . LEU A 1 240 ? 5.598 12.406 -19.009 1.00 95.44 240 LEU A O 1
ATOM 1958 N N . HIS A 1 241 ? 4.374 13.243 -17.315 1.00 95.31 241 HIS A N 1
ATOM 1959 C CA . HIS A 1 241 ? 5.195 14.412 -17.051 1.00 95.31 241 HIS A CA 1
ATOM 1960 C C . HIS A 1 241 ? 5.813 14.281 -15.662 1.00 95.31 241 HIS A C 1
ATOM 1962 O O . HIS A 1 241 ? 5.109 14.345 -14.652 1.00 95.31 241 HIS A O 1
ATOM 1968 N N . GLU A 1 242 ? 7.129 14.084 -15.620 1.00 93.75 242 GLU A N 1
ATOM 1969 C CA . GLU A 1 242 ? 7.882 14.160 -14.372 1.00 93.75 242 GLU A CA 1
ATOM 1970 C C . GLU A 1 242 ? 8.014 15.632 -13.966 1.00 93.75 242 GLU A C 1
ATOM 1972 O O . GLU A 1 242 ? 8.455 16.464 -14.763 1.00 93.75 242 GLU A O 1
ATOM 1977 N N . ILE A 1 243 ? 7.607 15.961 -12.741 1.00 91.12 243 ILE A N 1
ATOM 1978 C CA . ILE A 1 243 ? 7.803 17.285 -12.158 1.00 91.12 243 ILE A CA 1
ATOM 1979 C C . ILE A 1 243 ? 9.017 17.258 -11.228 1.00 91.12 243 ILE A C 1
ATOM 1981 O O . ILE A 1 243 ? 9.099 16.467 -10.281 1.00 91.12 243 ILE A O 1
ATOM 1985 N N . SER A 1 244 ? 9.969 18.144 -11.504 1.00 74.81 244 SER A N 1
ATOM 1986 C CA . SER A 1 244 ? 11.100 18.417 -10.625 1.00 74.81 244 SER A CA 1
ATOM 1987 C C . SER A 1 244 ? 10.601 19.276 -9.466 1.00 74.81 244 SER A C 1
ATOM 1989 O O . SER A 1 244 ? 10.028 20.341 -9.701 1.00 74.81 244 SER A O 1
ATOM 1991 N N . HIS A 1 245 ? 10.786 18.836 -8.219 1.00 62.72 245 HIS A N 1
ATOM 1992 C CA . HIS A 1 245 ? 10.465 19.675 -7.061 1.00 62.72 245 HIS A CA 1
ATOM 1993 C C . HIS A 1 245 ? 11.264 20.984 -7.135 1.00 62.72 245 HIS A C 1
ATOM 1995 O O . HIS A 1 245 ? 12.490 20.968 -7.044 1.00 62.72 245 HIS A O 1
ATOM 2001 N N . PHE A 1 246 ? 10.571 22.118 -7.260 1.00 44.12 246 PHE A N 1
ATOM 2002 C CA . PHE A 1 246 ? 11.054 23.351 -6.649 1.00 44.12 246 PHE A CA 1
ATOM 2003 C C . PHE A 1 246 ? 10.833 23.212 -5.141 1.00 44.12 246 PHE A C 1
ATOM 2005 O O . PHE A 1 246 ? 9.783 22.738 -4.709 1.00 44.12 246 PHE A O 1
ATOM 2012 N N . ALA A 1 247 ? 11.866 23.554 -4.373 1.00 35.28 247 ALA A N 1
ATOM 2013 C CA . ALA A 1 247 ? 11.879 23.523 -2.919 1.00 35.28 247 ALA A CA 1
ATOM 2014 C C . ALA A 1 247 ? 10.611 24.155 -2.317 1.00 35.28 247 ALA A C 1
ATOM 2016 O O . ALA A 1 247 ? 10.192 25.228 -2.752 1.00 35.28 247 ALA A O 1
ATOM 2017 N N . TRP A 1 248 ? 10.050 23.493 -1.307 1.00 34.16 248 TRP A N 1
ATOM 2018 C CA . TRP A 1 248 ? 9.203 24.127 -0.299 1.00 34.16 248 TRP A CA 1
ATOM 2019 C C . TRP A 1 248 ? 10.005 24.193 0.992 1.00 34.16 248 TRP A C 1
ATOM 2021 O O . TRP A 1 248 ? 10.596 23.143 1.341 1.00 34.16 248 TRP A O 1
#

Sequence (248 aa):
MRRGPSSWTQLIRWDTENDRFDEGQWVHARVFPRRSDLSPDGSLLIYFASSYKSDPPTWTAISRVPYWTAIQFWPKSDSWGGGGLFFSDKQFTRYEIHSEDYPIFEKRLTRDGWRLQEDWKDLEPNHLHSVLRLAKPNRTGNCDLLMDAHTGVGEKPQGVGVYYETYRLKLRGAAQTMEMSGVEWAEWDFRGRLIFTRGGAAYTALVLDGILVERELYVATNEQPDCAPPPGDAQKPAQLHEISHFAW

Nearest PDB structures (foldseek):
  7rbp-assembly1_B-2  TM=5.029E-01  e=3.735E+00  Medicago truncatula
  6t3e-assembly1_A  TM=5.250E-01  e=5.172E+00  Thermococcus litoralis DSM 5473
  7zkg-assembly1_A  TM=4.752E-01  e=6.087E+00  Streptomyces griseofuscus
  1omo-assembly1_A  TM=3.958E-01  e=5.765E+00  Archaeoglobus fulgidus

Secondary structure (DSSP, 8-state):
-EEETTTEEEEEEEETTTTEEEEEEEESSEE-GGG-EE-TTSSEEEEEEE-SSSSSSEEEEEEETT---EEEEEEESS-S---EEESSSSEEEE-SSS-SSTTHHHHHHHHTT-EE-GGG------TTEEEEEEEEE-SSSSEEEEEEEEEESSS--TT--SEEEEEEEEETT-SS-EE-TT-SEEEE-TTS-EEEEETTEEEEEEEETTEEEEEEEEE---PPPP-PPPPGGGGS----EEPPPPP-